Protein AF-A0A2K3K352-F1 (afdb_monomer_lite)

Organism: Trifolium pratense (NCBI:txid57577)

Radius of gyration: 34.54 Å; chains: 1; bounding box: 93×101×72 Å

pLDDT: mean 72.85, std 23.82, range [28.72, 98.19]

Secondary structure (DSSP, 8-state):
------PPPPP---PPP--------------------------------------------PPPPSS-----------------HHHHHHHHHTTSSS----HHHH----EEEE--HHHHHHHHHHHHHHHHHHHHHHTT-TT-TT-SHHHHHHHHHHHHHHHHHHHHHHHHHHHTT-TTTGGGG-PPP---SS-EEEHHHHHHHHT-S-EEE-SSSS-EEEEEE--HHHHTTTT--TT----HHHHHHHHHHHHHTT--EEE--TT-----SGGG-EEEEETTEEEEE--S-GGGTS--

Structure (mmCIF, N/CA/C/O backbone):
data_AF-A0A2K3K352-F1
#
_entry.id   AF-A0A2K3K352-F1
#
loop_
_atom_site.group_PDB
_atom_site.id
_atom_site.type_symbol
_atom_site.label_atom_id
_atom_site.label_alt_id
_atom_site.label_comp_id
_atom_site.label_asym_id
_atom_site.label_entity_id
_atom_site.label_seq_id
_atom_site.pdbx_PDB_ins_code
_atom_site.Cartn_x
_atom_site.Cartn_y
_atom_site.Cartn_z
_atom_site.occupancy
_atom_site.B_iso_or_equiv
_atom_site.auth_seq_id
_atom_site.auth_comp_id
_atom_site.auth_asym_id
_atom_site.auth_atom_id
_atom_site.pdbx_PDB_model_num
ATOM 1 N N . MET A 1 1 ? 43.379 21.180 20.341 1.00 44.56 1 MET A N 1
ATOM 2 C CA . MET A 1 1 ? 42.717 20.415 19.263 1.00 44.56 1 MET A CA 1
ATOM 3 C C . MET A 1 1 ? 41.523 21.232 18.807 1.00 44.56 1 MET A C 1
ATOM 5 O O . MET A 1 1 ? 40.666 21.521 19.628 1.00 44.56 1 MET A O 1
ATOM 9 N N . ALA A 1 2 ? 41.565 21.741 17.575 1.00 32.19 2 ALA A N 1
ATOM 10 C CA . ALA A 1 2 ? 40.611 22.713 17.049 1.00 32.19 2 ALA A CA 1
ATOM 11 C C . ALA A 1 2 ? 39.447 22.001 16.346 1.00 32.19 2 ALA A C 1
ATOM 13 O O . ALA A 1 2 ? 39.666 21.213 15.427 1.00 32.19 2 ALA A O 1
ATOM 14 N N . THR A 1 3 ? 38.222 22.290 16.775 1.00 36.28 3 THR A N 1
ATOM 15 C CA . THR A 1 3 ? 36.987 21.743 16.203 1.00 36.28 3 THR A CA 1
ATOM 16 C C . THR A 1 3 ? 36.522 22.663 15.077 1.00 36.28 3 THR A C 1
ATOM 18 O O . THR A 1 3 ? 36.146 23.807 15.322 1.00 36.28 3 THR A O 1
ATOM 21 N N . THR A 1 4 ? 36.589 22.188 13.832 1.00 38.38 4 THR A N 1
ATOM 22 C CA . THR A 1 4 ? 36.128 22.934 12.651 1.00 38.38 4 THR A CA 1
ATOM 23 C C . THR A 1 4 ? 34.705 22.505 12.309 1.00 38.38 4 THR A C 1
ATOM 25 O O . THR A 1 4 ? 34.484 21.398 11.826 1.00 38.38 4 THR A O 1
ATOM 28 N N . THR A 1 5 ? 33.744 23.391 12.553 1.00 36.78 5 THR A N 1
ATOM 29 C CA . THR A 1 5 ? 32.341 23.242 12.150 1.00 36.78 5 THR A CA 1
ATOM 30 C C . THR A 1 5 ? 32.195 23.673 10.689 1.00 36.78 5 THR A C 1
ATOM 32 O O . THR A 1 5 ? 32.429 24.836 10.364 1.00 36.78 5 THR A O 1
ATOM 35 N N . ARG A 1 6 ? 31.827 22.751 9.790 1.00 35.50 6 ARG A N 1
ATOM 36 C CA . ARG A 1 6 ? 31.505 23.062 8.386 1.00 35.50 6 ARG A CA 1
ATOM 37 C C . ARG A 1 6 ? 29.992 23.145 8.203 1.00 35.50 6 ARG A C 1
ATOM 39 O O . ARG A 1 6 ? 29.296 22.137 8.216 1.00 35.50 6 ARG A O 1
ATOM 46 N N . THR A 1 7 ? 29.513 24.367 8.012 1.00 34.19 7 THR A N 1
ATOM 47 C CA . THR A 1 7 ? 28.147 24.708 7.607 1.00 34.19 7 THR A CA 1
ATOM 48 C C . THR A 1 7 ? 28.020 24.536 6.092 1.00 34.19 7 THR A C 1
ATOM 50 O O . THR A 1 7 ? 28.741 25.196 5.346 1.00 34.19 7 THR A O 1
ATOM 53 N N . PHE A 1 8 ? 27.117 23.673 5.623 1.00 32.53 8 PHE A N 1
ATOM 54 C CA . PHE A 1 8 ? 26.777 23.565 4.200 1.00 32.53 8 PHE A CA 1
ATOM 55 C C . PHE A 1 8 ? 25.563 24.448 3.880 1.00 32.53 8 PHE A C 1
ATOM 57 O O . PHE A 1 8 ? 24.477 24.261 4.423 1.00 32.53 8 PHE A O 1
ATOM 64 N N . GLN A 1 9 ? 25.772 25.436 3.007 1.00 32.44 9 GLN A N 1
ATOM 65 C CA . GLN A 1 9 ? 24.734 26.262 2.390 1.00 32.44 9 GLN A CA 1
ATOM 66 C C . GLN A 1 9 ? 24.246 25.590 1.099 1.00 32.44 9 GLN A C 1
ATOM 68 O O . GLN A 1 9 ? 25.050 25.279 0.223 1.00 32.44 9 GLN A O 1
ATOM 73 N N . HIS A 1 10 ? 22.931 25.417 0.955 1.00 34.22 10 HIS A N 1
ATOM 74 C CA . HIS A 1 10 ? 22.306 25.024 -0.311 1.00 34.22 10 HIS A CA 1
ATOM 75 C C . HIS A 1 10 ? 22.187 26.226 -1.270 1.00 34.22 10 HIS A C 1
ATOM 77 O O . HIS A 1 10 ? 21.734 27.296 -0.846 1.00 34.22 10 HIS A O 1
ATOM 83 N N . PRO A 1 11 ? 22.512 26.073 -2.566 1.00 38.62 11 PRO A N 1
ATOM 84 C CA . PRO A 1 11 ? 22.253 27.102 -3.565 1.00 38.62 11 PRO A CA 1
ATOM 85 C C . PRO A 1 11 ? 20.788 27.081 -4.034 1.00 38.62 11 PRO A C 1
ATOM 87 O O . PRO A 1 11 ? 20.250 26.055 -4.442 1.00 38.62 11 PRO A O 1
ATOM 90 N N . LYS A 1 12 ? 20.147 28.257 -4.002 1.00 35.72 12 LYS A N 1
ATOM 91 C CA . LYS A 1 12 ? 18.819 28.519 -4.578 1.00 35.72 12 LYS A CA 1
ATOM 92 C C . LYS A 1 12 ? 18.925 28.627 -6.102 1.00 35.72 12 LYS A C 1
ATOM 94 O O . LYS A 1 12 ? 19.481 29.606 -6.601 1.00 35.72 12 LYS A O 1
ATOM 99 N N . ALA A 1 13 ? 18.348 27.678 -6.836 1.00 35.12 13 ALA A N 1
ATOM 100 C CA . ALA A 1 13 ? 18.130 27.815 -8.273 1.00 35.12 13 ALA A CA 1
ATOM 101 C C . ALA A 1 13 ? 16.830 28.593 -8.543 1.00 35.12 13 ALA A C 1
ATOM 103 O O . ALA A 1 13 ? 15.775 28.325 -7.971 1.00 35.12 13 ALA A O 1
ATOM 104 N N . ARG A 1 14 ? 16.949 29.609 -9.396 1.00 32.09 14 ARG A N 1
ATOM 105 C CA . ARG A 1 14 ? 15.943 30.614 -9.745 1.00 32.09 14 ARG A CA 1
ATOM 106 C C . ARG A 1 14 ? 15.499 30.331 -11.179 1.00 32.09 14 ARG A C 1
ATOM 108 O O . ARG A 1 14 ? 16.252 30.635 -12.098 1.00 32.09 14 ARG A O 1
ATOM 115 N N . ILE A 1 15 ? 14.307 29.772 -11.382 1.00 32.28 15 ILE A N 1
ATOM 116 C CA . ILE A 1 15 ? 13.731 29.584 -12.723 1.00 32.28 15 ILE A CA 1
ATOM 117 C C . ILE A 1 15 ? 12.738 30.719 -12.987 1.00 32.28 15 ILE A C 1
ATOM 119 O O . ILE A 1 15 ? 11.772 30.912 -12.251 1.00 32.28 15 ILE A O 1
ATOM 123 N N . LYS A 1 16 ? 13.029 31.516 -14.019 1.00 33.84 16 LYS A N 1
ATOM 124 C CA . LYS A 1 16 ? 12.140 32.547 -14.562 1.00 33.84 16 LYS A CA 1
ATOM 125 C C . LYS A 1 16 ? 11.133 31.874 -15.494 1.00 33.84 16 LYS A C 1
ATOM 127 O O . LYS A 1 16 ? 11.540 31.230 -16.454 1.00 33.84 16 LYS A O 1
ATOM 132 N N . MET A 1 17 ? 9.844 32.074 -15.232 1.00 29.72 17 MET A N 1
ATOM 133 C CA . MET A 1 17 ? 8.782 31.824 -16.204 1.00 29.72 17 MET A CA 1
ATOM 134 C C . MET A 1 17 ? 8.724 32.977 -17.209 1.00 29.72 17 MET A C 1
ATOM 136 O O . MET A 1 17 ? 8.734 34.143 -16.811 1.00 29.72 17 MET A O 1
ATOM 140 N N . ALA A 1 18 ? 8.652 32.641 -18.495 1.00 29.58 18 ALA A N 1
ATOM 141 C CA . ALA A 1 18 ? 8.232 33.543 -19.555 1.00 29.58 18 ALA A CA 1
ATOM 142 C C . ALA A 1 18 ? 6.918 33.010 -20.132 1.00 29.58 18 ALA A C 1
ATOM 144 O O . ALA A 1 18 ? 6.810 31.844 -20.506 1.00 29.58 18 ALA A O 1
ATOM 145 N N . THR A 1 19 ? 5.918 33.880 -20.135 1.00 32.00 19 THR A N 1
ATOM 146 C CA . THR A 1 19 ? 4.552 33.640 -20.587 1.00 32.00 19 THR A CA 1
ATOM 147 C C . THR A 1 19 ? 4.375 34.131 -22.028 1.00 32.00 19 THR A C 1
ATOM 149 O O . THR A 1 19 ? 5.056 35.057 -22.460 1.00 32.00 19 THR A O 1
ATOM 152 N N . THR A 1 20 ? 3.334 33.594 -22.672 1.00 30.44 20 THR A N 1
ATOM 153 C CA . THR A 1 20 ? 2.522 34.137 -23.783 1.00 30.44 20 THR A CA 1
ATOM 154 C C . THR A 1 20 ? 3.005 34.011 -25.231 1.00 30.44 20 THR A C 1
ATOM 156 O O . THR A 1 20 ? 4.089 34.441 -25.601 1.00 30.44 20 THR A O 1
ATOM 159 N N . GLY A 1 21 ? 2.083 33.493 -26.052 1.00 28.78 21 GLY A N 1
ATOM 160 C CA . GLY A 1 21 ? 2.093 33.504 -27.514 1.00 28.78 21 GLY A CA 1
ATOM 161 C C . GLY A 1 21 ? 0.933 32.670 -28.064 1.00 28.78 21 GLY A C 1
ATOM 162 O O . GLY A 1 21 ? 1.116 31.507 -28.392 1.00 28.78 21 GLY A O 1
ATOM 163 N N . ASN A 1 22 ? -0.266 33.254 -28.059 1.00 30.12 22 ASN A N 1
ATOM 164 C CA . ASN A 1 22 ? -1.548 32.700 -28.500 1.00 30.12 22 ASN A CA 1
ATOM 165 C C . ASN A 1 22 ? -1.890 33.269 -29.886 1.00 30.12 22 ASN A C 1
ATOM 167 O O . ASN A 1 22 ? -1.850 34.484 -30.015 1.00 30.12 22 ASN A O 1
ATOM 171 N N . GLU A 1 23 ? -2.250 32.422 -30.851 1.00 31.20 23 GLU A N 1
ATOM 172 C CA . GLU A 1 23 ? -2.943 32.690 -32.133 1.00 31.20 23 GLU A CA 1
ATOM 173 C C . GLU A 1 23 ? -3.203 31.282 -32.724 1.00 31.20 23 GLU A C 1
ATOM 175 O O . GLU A 1 23 ? -2.280 30.482 -32.797 1.00 31.20 23 GLU A O 1
ATOM 180 N N . GLY A 1 24 ? -4.390 30.784 -33.065 1.00 28.72 24 GLY A N 1
ATOM 181 C CA . GLY A 1 24 ? -5.656 31.384 -33.455 1.00 28.72 24 GLY A CA 1
ATOM 182 C C . GLY A 1 24 ? -6.035 30.784 -34.814 1.00 28.72 24 GLY A C 1
ATOM 183 O O . GLY A 1 24 ? -5.413 31.139 -35.802 1.00 28.72 24 GLY A O 1
ATOM 184 N N . SER A 1 25 ? -7.022 29.882 -34.885 1.00 30.84 25 SER A N 1
ATOM 185 C CA . SER A 1 25 ? -7.879 29.724 -36.076 1.00 30.84 25 SER A CA 1
ATOM 186 C C . SER A 1 25 ? -9.046 28.783 -35.790 1.00 30.84 25 SER A C 1
ATOM 188 O O . SER A 1 25 ? -8.867 27.611 -35.469 1.00 30.84 25 SER A O 1
ATOM 190 N N . ASN A 1 26 ? -10.242 29.341 -35.941 1.00 29.05 26 ASN A N 1
ATOM 191 C CA . ASN A 1 26 ? -11.518 28.650 -36.022 1.00 29.05 26 ASN A CA 1
ATOM 192 C C . ASN A 1 26 ? -11.571 27.769 -37.278 1.00 29.05 26 ASN A C 1
ATOM 194 O O . ASN A 1 26 ? -11.035 28.167 -38.307 1.00 29.05 26 ASN A O 1
ATOM 198 N N . ASP A 1 27 ? -12.328 26.674 -37.230 1.00 31.78 27 ASP A N 1
ATOM 199 C CA . ASP A 1 27 ? -13.377 26.503 -38.233 1.00 31.78 27 ASP A CA 1
ATOM 200 C C . ASP A 1 27 ? -14.504 25.608 -37.717 1.00 31.78 27 ASP A C 1
ATOM 202 O O . ASP A 1 27 ? -14.299 24.522 -37.176 1.00 31.78 27 ASP A O 1
ATOM 206 N N . ALA A 1 28 ? -15.715 26.130 -37.861 1.00 30.81 28 ALA A N 1
ATOM 207 C CA . ALA A 1 28 ? -16.964 25.465 -37.559 1.00 30.81 28 ALA A CA 1
ATOM 208 C C . ALA A 1 28 ? -17.639 25.115 -38.883 1.00 30.81 28 ALA A C 1
ATOM 210 O O . ALA A 1 28 ? -17.708 25.943 -39.788 1.00 30.81 28 ALA A O 1
ATOM 211 N N . SER A 1 29 ? -18.238 23.933 -38.974 1.00 34.97 29 SER A N 1
ATOM 212 C CA . SER A 1 29 ? -19.326 23.690 -39.919 1.00 34.97 29 SER A CA 1
ATOM 213 C C . SER A 1 29 ? -20.323 22.709 -39.315 1.00 34.97 29 SER A C 1
ATOM 215 O O . SER A 1 29 ? -19.999 21.576 -38.972 1.00 34.97 29 SER A O 1
ATOM 217 N N . LYS A 1 30 ? -21.539 23.231 -39.137 1.00 33.44 30 LYS A N 1
ATOM 218 C CA . LYS A 1 30 ? -22.792 22.517 -38.875 1.00 33.44 30 LYS A CA 1
ATOM 219 C C . LYS A 1 30 ? -23.274 21.807 -40.143 1.00 33.44 30 LYS A C 1
ATOM 221 O O . LYS A 1 30 ? -22.881 22.219 -41.229 1.00 33.44 30 LYS A O 1
ATOM 226 N N . VAL A 1 31 ? -24.204 20.862 -39.950 1.00 31.22 31 VAL A N 1
ATOM 227 C CA . VAL A 1 31 ? -25.362 20.429 -40.785 1.00 31.22 31 VAL A CA 1
ATOM 228 C C . VAL A 1 31 ? -25.551 18.928 -40.519 1.00 31.22 31 VAL A C 1
ATOM 230 O O . VAL A 1 31 ? -24.564 18.205 -40.510 1.00 31.22 31 VAL A O 1
ATOM 233 N N . ASN A 1 32 ? -26.732 18.327 -40.402 1.00 28.88 32 ASN A N 1
ATOM 234 C CA . ASN A 1 32 ? -28.081 18.628 -39.900 1.00 28.88 32 ASN A CA 1
ATOM 235 C C . ASN A 1 32 ? -28.828 17.278 -40.041 1.00 28.88 32 ASN A C 1
ATOM 237 O O . ASN A 1 32 ? -28.544 16.581 -41.011 1.00 28.88 32 ASN A O 1
ATOM 241 N N . ASP A 1 33 ? -29.785 16.999 -39.142 1.00 28.95 33 ASP A N 1
ATOM 242 C CA . ASP A 1 33 ? -30.995 16.154 -39.326 1.00 28.95 33 ASP A CA 1
ATOM 243 C C . ASP A 1 33 ? -30.810 14.662 -39.759 1.00 28.95 33 ASP A C 1
ATOM 245 O O . ASP A 1 33 ? -29.847 14.289 -40.402 1.00 28.95 33 ASP A O 1
ATOM 249 N N . GLU A 1 34 ? -31.642 13.663 -39.450 1.00 30.16 34 GLU A N 1
ATOM 250 C CA . GLU A 1 34 ? -33.024 13.581 -38.987 1.00 30.16 34 GLU A CA 1
ATOM 251 C C . GLU A 1 34 ? -33.301 12.157 -38.418 1.00 30.16 34 GLU A C 1
ATOM 253 O O . GLU A 1 34 ? -32.657 11.185 -38.804 1.00 30.16 34 GLU A O 1
ATOM 258 N N . LYS A 1 35 ? -34.271 12.083 -37.493 1.00 30.59 35 LYS A N 1
ATOM 259 C CA . LYS A 1 35 ? -35.203 10.992 -37.098 1.00 30.59 35 LYS A CA 1
ATOM 260 C C . LYS A 1 35 ? -34.989 9.546 -37.603 1.00 30.59 35 LYS A C 1
ATOM 262 O O . LYS A 1 35 ? -34.982 9.311 -38.799 1.00 30.59 35 LYS A O 1
ATOM 267 N N . ASP A 1 36 ? -35.149 8.568 -36.696 1.00 29.81 36 ASP A N 1
ATOM 268 C CA . ASP A 1 36 ? -36.353 7.712 -36.728 1.00 29.81 36 ASP A CA 1
ATOM 269 C C . ASP A 1 36 ? -36.585 6.835 -35.479 1.00 29.81 36 ASP A C 1
ATOM 271 O O . ASP A 1 36 ? -35.675 6.297 -34.851 1.00 29.81 36 ASP A O 1
ATOM 275 N N . ASN A 1 37 ? -37.869 6.715 -35.133 1.00 28.92 37 ASN A N 1
ATOM 276 C CA . ASN A 1 37 ? -38.452 5.874 -34.086 1.00 28.92 37 ASN A CA 1
ATOM 277 C C . ASN A 1 37 ? -38.490 4.387 -34.496 1.00 28.92 37 ASN A C 1
ATOM 279 O O . ASN A 1 37 ? -38.857 4.094 -35.630 1.00 28.92 37 ASN A O 1
ATOM 283 N N . LYS A 1 38 ? -38.350 3.463 -33.529 1.00 30.16 38 LYS A N 1
ATOM 284 C CA . LYS A 1 38 ? -39.377 2.461 -33.121 1.00 30.16 38 LYS A CA 1
ATOM 285 C C . LYS A 1 38 ? -38.777 1.222 -32.440 1.00 30.16 38 LYS A C 1
ATOM 287 O O . LYS A 1 38 ? -37.906 0.542 -32.967 1.00 30.16 38 LYS A O 1
ATOM 292 N N . SER A 1 39 ? -39.358 0.893 -31.289 1.00 37.56 39 SER A N 1
ATOM 293 C CA . SER A 1 39 ? -39.296 -0.404 -30.602 1.00 37.56 39 SER A CA 1
ATOM 294 C C . SER A 1 39 ? -40.057 -1.505 -31.367 1.00 37.56 39 SER A C 1
ATOM 296 O O . SER A 1 39 ? -40.969 -1.192 -32.136 1.00 37.56 39 SER A O 1
ATOM 298 N N . PRO A 1 40 ? -39.783 -2.789 -31.072 1.00 39.53 40 PRO A N 1
ATOM 299 C CA . PRO A 1 40 ? -40.878 -3.739 -30.806 1.00 39.53 40 PRO A CA 1
ATOM 300 C C . PRO A 1 40 ? -40.549 -4.686 -29.627 1.00 39.53 40 PRO A C 1
ATOM 302 O O . PRO A 1 40 ? -39.433 -5.171 -29.490 1.00 39.53 40 PRO A O 1
ATOM 305 N N . THR A 1 41 ? -41.392 -4.795 -28.598 1.00 30.88 41 THR A N 1
ATOM 306 C CA . THR A 1 41 ? -42.590 -5.655 -28.444 1.00 30.88 41 THR A CA 1
ATOM 307 C C . THR A 1 41 ? -42.295 -7.162 -28.377 1.00 30.88 41 THR A C 1
ATOM 309 O O . THR A 1 41 ? -41.934 -7.801 -29.360 1.00 30.88 41 THR A O 1
ATOM 312 N N . LYS A 1 42 ? -42.523 -7.714 -27.174 1.00 33.41 42 LYS A N 1
ATOM 313 C CA . LYS A 1 42 ? -42.590 -9.141 -26.821 1.00 33.41 42 LYS A CA 1
ATOM 314 C C . LYS A 1 42 ? -43.644 -9.871 -27.659 1.00 33.41 42 LYS A C 1
ATOM 316 O O . LYS A 1 42 ? -44.774 -9.400 -27.716 1.00 33.41 42 LYS A O 1
ATOM 321 N N . ASN A 1 43 ? -43.325 -11.071 -28.144 1.00 30.59 43 ASN A N 1
ATOM 322 C CA . ASN A 1 43 ? -44.329 -12.065 -28.521 1.00 30.59 43 ASN A CA 1
ATOM 323 C C . ASN A 1 43 ? -44.005 -13.426 -27.892 1.00 30.59 43 ASN A C 1
ATOM 325 O O . ASN A 1 43 ? -42.952 -14.014 -28.116 1.00 30.59 43 ASN A O 1
ATOM 329 N N . SER A 1 44 ? -44.951 -13.868 -27.067 1.00 33.94 44 SER A N 1
ATOM 330 C CA . SER A 1 44 ? -45.130 -15.213 -26.529 1.00 33.94 44 SER A CA 1
ATOM 331 C C . SER A 1 44 ? -45.925 -16.019 -27.550 1.00 33.94 44 SER A C 1
ATOM 333 O O . SER A 1 44 ? -46.961 -15.531 -27.996 1.00 33.94 44 SER A O 1
ATOM 335 N N . GLN A 1 45 ? -45.482 -17.231 -27.892 1.00 34.78 45 GLN A N 1
ATOM 336 C CA . GLN A 1 45 ? -46.330 -18.243 -28.526 1.00 34.78 45 GLN A CA 1
ATOM 337 C C . GLN A 1 45 ? -45.742 -19.647 -28.308 1.00 34.78 45 GLN A C 1
ATOM 339 O O . GLN A 1 45 ? -44.701 -20.002 -28.852 1.00 34.78 45 GLN A O 1
ATOM 344 N N . PHE A 1 46 ? -46.437 -20.439 -27.488 1.00 35.25 46 PHE A N 1
ATOM 345 C CA . PHE A 1 46 ? -46.389 -21.903 -27.499 1.00 35.25 46 PHE A CA 1
ATOM 346 C C . PHE A 1 46 ? -47.154 -22.440 -28.719 1.00 35.25 46 PHE A C 1
ATOM 348 O O . PHE A 1 46 ? -48.151 -21.830 -29.116 1.00 35.25 46 PHE A O 1
ATOM 355 N N . PRO A 1 47 ? -46.822 -23.656 -29.186 1.00 45.66 47 PRO A N 1
ATOM 356 C CA . PRO A 1 47 ? -47.846 -24.562 -29.697 1.00 45.66 47 PRO A CA 1
ATOM 357 C C . PRO A 1 47 ? -47.850 -25.932 -28.975 1.00 45.66 47 PRO A C 1
ATOM 359 O O . PRO A 1 47 ? -46.805 -26.390 -28.508 1.00 45.66 47 PRO A O 1
ATOM 362 N N . PRO A 1 48 ? -49.017 -26.604 -28.881 1.00 46.34 48 PRO A N 1
ATOM 363 C CA . PRO A 1 48 ? -49.172 -27.935 -28.294 1.00 46.34 48 PRO A CA 1
ATOM 364 C C . PRO A 1 48 ? -49.196 -29.042 -29.366 1.00 46.34 48 PRO A C 1
ATOM 366 O O . PRO A 1 48 ? -49.576 -28.793 -30.507 1.00 46.34 48 PRO A O 1
ATOM 369 N N . SER A 1 49 ? -48.903 -30.291 -28.988 1.00 33.72 49 SER A N 1
ATOM 370 C CA . SER A 1 49 ? -49.409 -31.478 -29.697 1.00 33.72 49 SER A CA 1
ATOM 371 C C . SER A 1 49 ? -49.323 -32.738 -28.824 1.00 33.72 49 SER A C 1
ATOM 373 O O . SER A 1 49 ? -48.320 -32.976 -28.155 1.00 33.72 49 SER A O 1
ATOM 375 N N . LYS A 1 50 ? -50.411 -33.517 -28.815 1.00 35.97 50 LYS A N 1
ATOM 376 C CA . LYS A 1 50 ? -50.616 -34.797 -28.115 1.00 35.97 50 LYS A CA 1
ATOM 377 C C . LYS A 1 50 ? -50.453 -35.971 -29.101 1.00 35.97 50 LYS A C 1
ATOM 379 O O . LYS A 1 50 ? -50.836 -35.798 -30.248 1.00 35.97 50 LYS A O 1
ATOM 384 N N . ALA A 1 51 ? -49.972 -37.118 -28.582 1.00 34.38 51 ALA A N 1
ATOM 385 C CA . ALA A 1 51 ? -50.395 -38.537 -28.763 1.00 34.38 51 ALA A CA 1
ATOM 386 C C . ALA A 1 51 ? -50.909 -39.014 -30.150 1.00 34.38 51 ALA A C 1
ATOM 388 O O . ALA A 1 51 ? -51.678 -38.313 -30.784 1.00 34.38 51 ALA A O 1
ATOM 389 N N . ASN A 1 52 ? -50.714 -40.229 -30.681 1.00 34.56 52 ASN A N 1
ATOM 390 C CA . ASN A 1 52 ? -50.311 -41.592 -30.269 1.00 34.56 52 ASN A CA 1
ATOM 391 C C . ASN A 1 52 ? -50.314 -42.438 -31.573 1.00 34.56 52 ASN A C 1
ATOM 393 O O . ASN A 1 52 ? -51.161 -42.115 -32.393 1.00 34.56 52 ASN A O 1
ATOM 397 N N . VAL A 1 53 ? -49.532 -43.528 -31.715 1.00 34.25 53 VAL A N 1
ATOM 398 C CA . VAL A 1 53 ? -49.851 -44.825 -32.415 1.00 34.25 53 VAL A CA 1
ATOM 399 C C . VAL A 1 53 ? -48.676 -45.802 -32.113 1.00 34.25 53 VAL A C 1
ATOM 401 O O . VAL A 1 53 ? -47.549 -45.485 -32.469 1.00 34.25 53 VAL A O 1
ATOM 404 N N . THR A 1 54 ? -48.759 -46.771 -31.183 1.00 37.09 54 THR A N 1
ATOM 405 C CA . THR A 1 54 ? -49.107 -48.226 -31.271 1.00 37.09 54 THR A CA 1
ATOM 406 C C . THR A 1 54 ? -48.458 -49.096 -32.356 1.00 37.09 54 THR A C 1
ATOM 408 O O . THR A 1 54 ? -48.809 -48.957 -33.514 1.00 37.09 54 THR A O 1
ATOM 411 N N . GLU A 1 55 ? -47.670 -50.095 -31.925 1.00 38.22 55 GLU A N 1
ATOM 412 C CA . GLU A 1 55 ? -47.521 -51.481 -32.441 1.00 38.22 55 GLU A CA 1
ATOM 413 C C . GLU A 1 55 ? -46.530 -52.201 -31.480 1.00 38.22 55 GLU A C 1
ATOM 415 O O . GLU A 1 55 ? -45.539 -51.604 -31.084 1.00 38.22 55 GLU A O 1
ATOM 420 N N . GLY A 1 56 ? -46.674 -53.422 -30.957 1.00 33.56 56 GLY A N 1
ATOM 421 C CA . GLY A 1 56 ? -47.640 -54.489 -31.176 1.00 33.56 56 GLY A CA 1
ATOM 422 C C . GLY A 1 56 ? -46.961 -55.863 -31.319 1.00 33.56 56 GLY A C 1
ATOM 423 O O . GLY A 1 56 ? -47.150 -56.486 -32.354 1.00 33.56 56 GLY A O 1
ATOM 424 N N . HIS A 1 57 ? -46.210 -56.383 -30.328 1.00 35.12 57 HIS A N 1
ATOM 425 C CA . HIS A 1 57 ? -45.738 -57.784 -30.359 1.00 35.12 57 HIS A CA 1
ATOM 426 C C . HIS A 1 57 ? -45.743 -58.520 -29.001 1.00 35.12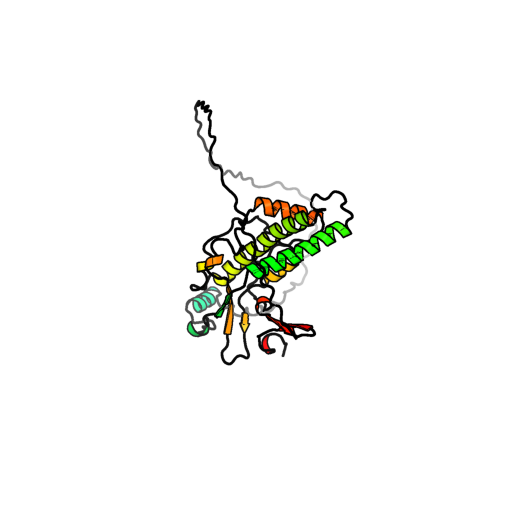 57 HIS A C 1
ATOM 428 O O . HIS A 1 57 ? -44.950 -58.246 -28.112 1.00 35.12 57 HIS A O 1
ATOM 434 N N . LYS A 1 58 ? -46.667 -59.492 -28.949 1.00 39.69 58 LYS A N 1
ATOM 435 C CA . LYS A 1 58 ? -46.636 -60.860 -28.393 1.00 39.69 58 LYS A CA 1
ATOM 436 C C . LYS A 1 58 ? -46.211 -61.098 -26.930 1.00 39.69 58 LYS A C 1
ATOM 438 O O . LYS A 1 58 ? -45.062 -60.996 -26.535 1.00 39.69 58 LYS A O 1
ATOM 443 N N . THR A 1 59 ? -47.228 -61.562 -26.209 1.00 41.44 59 THR A N 1
ATOM 444 C CA . THR A 1 59 ? -47.328 -62.216 -24.901 1.00 41.44 59 THR A CA 1
ATOM 445 C C . THR A 1 59 ? -46.394 -63.410 -24.673 1.00 41.44 59 THR A C 1
ATOM 447 O O . THR A 1 59 ? -46.545 -64.439 -25.329 1.00 41.44 59 THR A O 1
ATOM 450 N N . GLU A 1 60 ? -45.592 -63.328 -23.612 1.00 43.12 60 GLU A N 1
ATOM 451 C CA . GLU A 1 60 ? -45.361 -64.429 -22.668 1.00 43.12 60 GLU A CA 1
ATOM 452 C C . GLU A 1 60 ? -45.916 -63.975 -21.313 1.00 43.12 60 GLU A C 1
ATOM 454 O O . GLU A 1 60 ? -45.678 -62.843 -20.898 1.00 43.12 60 GLU A O 1
ATOM 459 N N . VAL A 1 61 ? -46.731 -64.808 -20.665 1.00 53.31 61 VAL A N 1
ATOM 460 C CA . VAL A 1 61 ? -47.380 -64.491 -19.383 1.00 53.31 61 VAL A CA 1
ATOM 461 C C . VAL A 1 61 ? -46.400 -64.816 -18.249 1.00 53.31 61 VAL A C 1
ATOM 463 O O . VAL A 1 61 ? -46.100 -65.996 -18.059 1.00 53.31 61 VAL A O 1
ATOM 466 N N . PRO A 1 62 ? -45.908 -63.839 -17.464 1.00 43.38 62 PRO A N 1
ATOM 467 C CA . PRO A 1 62 ? -45.103 -64.138 -16.287 1.00 43.38 62 PRO A CA 1
ATOM 468 C C . PRO A 1 62 ? -46.019 -64.631 -15.161 1.00 43.38 62 PRO A C 1
ATOM 470 O O . PRO A 1 62 ? -46.962 -63.943 -14.773 1.00 43.38 62 PRO A O 1
ATOM 473 N N . MET A 1 63 ? -45.752 -65.833 -14.642 1.00 51.19 63 MET A N 1
ATOM 474 C CA . MET A 1 63 ? -46.391 -66.357 -13.429 1.00 51.19 63 MET A CA 1
ATOM 475 C C . MET A 1 63 ? -46.224 -65.373 -12.265 1.00 51.19 63 MET A C 1
ATOM 477 O O . MET A 1 63 ? -45.103 -64.968 -11.956 1.00 51.19 63 MET A O 1
ATOM 481 N N . GLU A 1 64 ? -47.318 -65.055 -11.572 1.00 53.44 64 GLU A N 1
ATOM 482 C CA . GLU A 1 64 ? -47.246 -64.324 -10.307 1.00 53.44 64 GLU A CA 1
ATOM 483 C C . GLU A 1 64 ? -46.461 -65.144 -9.260 1.00 53.44 64 GLU A C 1
ATOM 485 O O . GLU A 1 64 ? -46.739 -66.336 -9.061 1.00 53.44 64 GLU A O 1
ATOM 490 N N . PRO A 1 65 ? -45.472 -64.547 -8.572 1.00 50.75 65 PRO A N 1
ATOM 491 C CA . PRO A 1 65 ? -44.761 -65.219 -7.494 1.00 50.75 65 PRO A CA 1
ATOM 492 C C . PRO A 1 65 ? -45.709 -65.504 -6.318 1.00 50.75 65 PRO A C 1
ATOM 494 O O . PRO A 1 65 ? -46.380 -64.613 -5.803 1.00 50.75 65 PRO A O 1
ATOM 497 N N . LYS A 1 66 ? -45.733 -66.762 -5.856 1.00 52.00 66 LYS A N 1
ATOM 498 C CA . LYS A 1 66 ? -46.662 -67.307 -4.840 1.00 52.00 66 LYS A CA 1
ATOM 499 C C . LYS A 1 66 ? -46.521 -66.741 -3.415 1.00 52.00 66 LYS A C 1
ATOM 501 O O . LYS A 1 66 ? -47.211 -67.214 -2.516 1.00 52.00 66 LYS A O 1
ATOM 506 N N . HIS A 1 67 ? -45.679 -65.735 -3.187 1.00 53.59 67 HIS A N 1
ATOM 507 C CA . HIS A 1 67 ? -45.520 -65.111 -1.875 1.00 53.59 67 HIS A CA 1
ATOM 508 C C . HIS A 1 67 ? -45.357 -63.593 -2.015 1.00 53.59 67 HIS A C 1
ATOM 510 O O . HIS A 1 67 ? -44.375 -63.152 -2.615 1.00 53.59 67 HIS A O 1
ATOM 516 N N . PRO A 1 68 ? -46.264 -62.770 -1.454 1.00 50.69 68 PRO A N 1
ATOM 517 C CA . PRO A 1 68 ? -46.007 -61.346 -1.340 1.00 50.69 68 PRO A CA 1
ATOM 518 C C . PRO A 1 68 ? -44.847 -61.153 -0.359 1.00 50.69 68 PRO A C 1
ATOM 520 O O . PRO A 1 68 ? -44.974 -61.431 0.835 1.00 50.69 68 PRO A O 1
ATOM 523 N N . HIS A 1 69 ? -43.704 -60.677 -0.852 1.00 45.78 69 HIS A N 1
ATOM 524 C CA . HIS A 1 69 ? -42.695 -60.091 0.021 1.00 45.78 69 HIS A CA 1
ATOM 525 C C . HIS A 1 69 ? -43.295 -58.827 0.638 1.00 45.78 69 HIS A C 1
ATOM 527 O O . HIS A 1 69 ? -43.301 -57.755 0.036 1.00 45.78 69 HIS A O 1
ATOM 533 N N . VAL A 1 70 ? -43.831 -58.965 1.850 1.00 53.22 70 VAL A N 1
ATOM 534 C CA . VAL A 1 70 ? -44.136 -57.826 2.709 1.00 53.22 70 VAL A CA 1
ATOM 535 C C . VAL A 1 70 ? -42.792 -57.226 3.105 1.00 53.22 70 VAL A C 1
ATOM 537 O O . VAL A 1 70 ? -42.078 -57.777 3.943 1.00 53.22 70 VAL A O 1
ATOM 540 N N . LEU A 1 71 ? -42.416 -56.123 2.456 1.00 46.44 71 LEU A N 1
ATOM 541 C CA . LEU A 1 71 ? -41.321 -55.284 2.926 1.00 46.44 71 LEU A CA 1
ATOM 542 C C . LEU A 1 71 ? -41.670 -54.849 4.350 1.00 46.44 7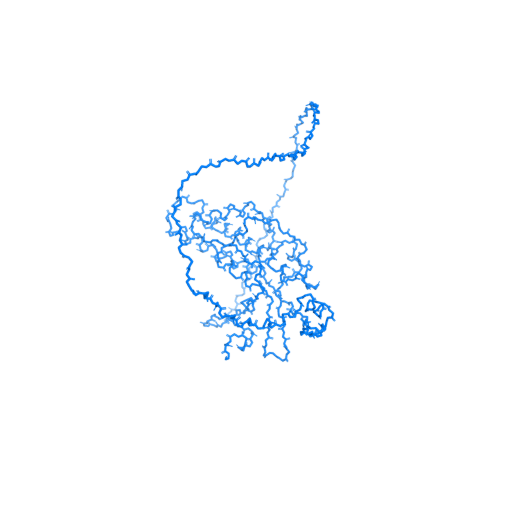1 LEU A C 1
ATOM 544 O O . LEU A 1 71 ? -42.711 -54.230 4.576 1.00 46.44 71 LEU A O 1
ATOM 548 N N . GLN A 1 72 ? -40.825 -55.215 5.314 1.00 50.19 72 GLN A N 1
ATOM 549 C CA . GLN A 1 72 ? -40.966 -54.721 6.677 1.00 50.19 72 GLN A CA 1
ATOM 550 C C . GLN A 1 72 ? -40.913 -53.186 6.631 1.00 50.19 72 GLN A C 1
ATOM 552 O O . GLN A 1 72 ? -40.009 -52.641 5.989 1.00 50.19 72 GLN A O 1
ATOM 557 N N . PRO A 1 73 ? -41.863 -52.471 7.260 1.00 48.88 73 PRO A N 1
ATOM 558 C CA . PRO A 1 73 ? -41.770 -51.028 7.358 1.00 48.88 73 PRO A CA 1
ATOM 559 C C . PRO A 1 73 ? -40.497 -50.699 8.136 1.00 48.88 73 PRO A C 1
ATOM 561 O O . PRO A 1 73 ? -40.388 -50.993 9.325 1.00 48.88 73 PRO A O 1
ATOM 564 N N . VAL A 1 74 ? -39.521 -50.113 7.442 1.00 53.97 74 VAL A N 1
ATOM 565 C CA . VAL A 1 74 ? -38.367 -49.484 8.081 1.00 53.97 74 VAL A CA 1
ATOM 566 C C . VAL A 1 74 ? -38.938 -48.460 9.066 1.00 53.97 74 VAL A C 1
ATOM 568 O O . VAL A 1 74 ? -39.749 -47.628 8.637 1.00 53.97 74 VAL A O 1
ATOM 571 N N . PRO A 1 75 ? -38.594 -48.521 10.366 1.00 48.94 75 PRO A N 1
ATOM 572 C CA . PRO A 1 75 ? -38.997 -47.497 11.314 1.00 48.94 75 PRO A CA 1
ATOM 573 C C . PRO A 1 75 ? -38.540 -46.160 10.742 1.00 48.94 75 PRO A C 1
ATOM 575 O O . PRO A 1 75 ? -37.348 -45.959 10.517 1.00 48.94 75 PRO A O 1
ATOM 578 N N . ARG A 1 76 ? -39.486 -45.273 10.418 1.00 56.75 76 ARG A N 1
ATOM 579 C CA . ARG A 1 76 ? -39.131 -43.899 10.072 1.00 56.75 76 ARG A CA 1
ATOM 580 C C . ARG A 1 76 ? -38.448 -43.346 11.310 1.00 56.75 76 ARG A C 1
ATOM 582 O O . ARG A 1 76 ? -39.109 -43.222 12.337 1.00 56.75 76 ARG A O 1
ATOM 589 N N . GLU A 1 77 ? -37.148 -43.077 11.213 1.00 54.91 77 GLU A N 1
ATOM 590 C CA . GLU A 1 77 ? -36.454 -42.247 12.189 1.00 54.91 77 GLU A CA 1
ATOM 591 C C . GLU A 1 77 ? -37.336 -41.025 12.426 1.00 54.91 77 GLU A C 1
ATOM 593 O O . GLU A 1 77 ? -37.708 -40.318 11.482 1.00 54.91 77 GLU A O 1
ATOM 598 N N . GLU A 1 78 ? -37.776 -40.858 13.671 1.00 50.19 78 GLU A N 1
ATOM 599 C CA . GLU A 1 78 ? -38.553 -39.703 14.077 1.00 50.19 78 GLU A CA 1
ATOM 600 C C . GLU A 1 78 ? -37.747 -38.472 13.678 1.00 50.19 78 GLU A C 1
ATOM 602 O O . GLU A 1 78 ? -36.641 -38.245 14.172 1.00 50.19 78 GLU A O 1
ATOM 607 N N . ALA A 1 79 ? -38.276 -37.709 12.720 1.00 51.38 79 ALA A N 1
ATOM 608 C CA . ALA A 1 79 ? -37.685 -36.448 12.334 1.00 51.38 79 ALA A CA 1
ATOM 609 C C . ALA A 1 79 ? -37.632 -35.587 13.595 1.00 51.38 79 ALA A C 1
ATOM 611 O O . ALA A 1 79 ? -38.667 -35.123 14.080 1.00 51.38 79 ALA A O 1
ATOM 612 N N . VAL A 1 80 ? -36.425 -35.412 14.137 1.00 53.38 80 VAL A N 1
ATOM 613 C CA . VAL A 1 80 ? -36.149 -34.451 15.202 1.00 53.38 80 VAL A CA 1
ATOM 614 C C . VAL A 1 80 ? -36.831 -33.153 14.777 1.00 53.38 80 VAL A C 1
ATOM 616 O O . VAL A 1 80 ? -36.594 -32.721 13.645 1.00 53.38 80 VAL A O 1
ATOM 619 N N . PRO A 1 81 ? -37.718 -32.556 15.594 1.00 52.47 81 PRO A N 1
ATOM 620 C CA . PRO A 1 81 ? -38.443 -31.363 15.196 1.00 52.47 81 PRO A CA 1
ATOM 621 C C . PRO A 1 81 ? -37.424 -30.262 14.910 1.00 52.47 81 PRO A C 1
ATOM 623 O O . PRO A 1 81 ? -36.877 -29.634 15.816 1.00 52.47 81 PRO A O 1
ATOM 626 N N . ILE A 1 82 ? -37.131 -30.060 13.625 1.00 55.53 82 ILE A N 1
ATOM 627 C CA . ILE A 1 82 ? -36.308 -28.963 13.145 1.00 55.53 82 ILE A CA 1
ATOM 628 C C . ILE A 1 82 ? -37.123 -27.722 13.474 1.00 55.53 82 ILE A C 1
ATOM 630 O O . ILE A 1 82 ? -38.129 -27.437 12.821 1.00 55.53 82 ILE A O 1
ATOM 634 N N . GLY A 1 83 ? -36.735 -27.029 14.546 1.00 60.44 83 GLY A N 1
ATOM 635 C CA . GLY A 1 83 ? -37.348 -25.768 14.933 1.00 60.44 83 GLY A CA 1
ATOM 636 C C . GLY A 1 83 ? -37.455 -24.872 13.703 1.00 60.44 83 GLY A C 1
ATOM 637 O O . GLY A 1 83 ? -36.485 -24.721 12.959 1.00 60.44 83 GLY A O 1
ATOM 638 N N . SER A 1 84 ? -38.654 -24.339 13.460 1.00 74.38 84 SER A N 1
ATOM 639 C CA . SER A 1 84 ? -38.937 -23.454 12.330 1.00 74.38 84 SER A CA 1
ATOM 640 C C . SER A 1 84 ? -37.818 -22.417 12.197 1.00 74.38 84 SER A C 1
ATOM 642 O O . SER A 1 84 ? -37.595 -21.615 13.103 1.00 74.38 84 SER A O 1
ATOM 644 N N . GLN A 1 85 ? -37.097 -22.428 11.073 1.00 71.25 85 GLN A N 1
ATOM 645 C CA . GLN A 1 85 ? -36.051 -21.436 10.791 1.00 71.25 85 GLN A CA 1
ATOM 646 C C . GLN A 1 85 ? -36.608 -20.008 10.872 1.00 71.25 85 GLN A C 1
ATOM 648 O O . GLN A 1 85 ? -35.903 -19.095 11.295 1.00 71.25 85 GLN A O 1
ATOM 653 N N . ALA A 1 86 ? -37.895 -19.831 10.551 1.00 71.56 86 ALA A N 1
ATOM 654 C CA . ALA A 1 86 ? -38.597 -18.566 10.721 1.00 71.56 86 ALA A CA 1
ATOM 655 C C . ALA A 1 86 ? -38.720 -18.171 12.201 1.00 71.56 86 ALA A C 1
ATOM 657 O O . ALA A 1 86 ? -38.479 -17.017 12.530 1.00 71.56 86 ALA A O 1
ATOM 658 N N . PHE A 1 87 ? -38.992 -19.121 13.099 1.00 76.06 87 PHE A N 1
ATOM 659 C CA . PHE A 1 87 ? -39.022 -18.871 14.541 1.00 76.06 87 PHE A CA 1
ATOM 660 C C . PHE A 1 87 ? -37.626 -18.559 15.093 1.00 76.06 87 PHE A C 1
ATOM 662 O O . PHE A 1 87 ? -37.462 -17.618 15.859 1.00 76.06 87 PHE A O 1
ATOM 669 N N . ILE A 1 88 ? -36.586 -19.285 14.670 1.00 75.38 88 ILE A N 1
ATOM 670 C CA . ILE A 1 88 ? -35.196 -18.983 15.060 1.00 75.38 88 ILE A CA 1
ATOM 671 C C . ILE A 1 88 ? -34.795 -17.578 14.584 1.00 75.38 88 ILE A C 1
ATOM 673 O O . ILE A 1 88 ? -34.176 -16.824 15.334 1.00 75.38 88 ILE A O 1
ATOM 677 N N . PHE A 1 89 ? -35.155 -17.212 13.352 1.00 73.06 89 PHE A N 1
ATOM 678 C CA . PHE A 1 89 ? -34.919 -15.881 12.798 1.00 73.06 89 PHE A CA 1
ATOM 679 C C . PHE A 1 89 ? -35.702 -14.797 13.548 1.00 73.06 89 PHE A C 1
ATOM 681 O O . PHE A 1 89 ? -35.134 -13.764 13.886 1.00 73.06 89 PHE A O 1
ATOM 688 N N . GLU A 1 90 ? -36.966 -15.053 13.875 1.00 76.88 90 GLU A N 1
ATOM 689 C CA . GLU A 1 90 ? -37.807 -14.168 14.680 1.00 76.88 90 GLU A CA 1
ATOM 690 C C . GLU A 1 90 ? -37.225 -13.966 16.086 1.00 76.88 90 GLU A C 1
ATOM 692 O O . GLU A 1 90 ? -37.108 -12.833 16.542 1.00 76.88 90 GLU A O 1
ATOM 697 N N . GLN A 1 91 ? -36.775 -15.027 16.763 1.00 78.81 91 GLN A N 1
ATOM 698 C CA . GLN A 1 91 ? -36.139 -14.904 18.079 1.00 78.81 91 GLN A CA 1
ATOM 699 C C . GLN A 1 91 ? -34.775 -14.192 18.008 1.00 78.81 91 GLN A C 1
ATOM 701 O O . GLN A 1 91 ? -34.427 -13.464 18.940 1.00 78.81 91 GLN A O 1
ATOM 706 N N . LYS A 1 92 ? -34.020 -14.342 16.907 1.00 73.81 92 LYS A N 1
ATOM 707 C CA . LYS A 1 92 ? -32.795 -13.562 16.641 1.00 73.81 92 LYS A CA 1
ATOM 708 C C . LYS A 1 92 ? -33.098 -12.079 16.417 1.00 73.81 92 LYS A C 1
ATOM 710 O O . LYS A 1 92 ? -32.435 -11.235 17.011 1.00 73.81 92 LYS A O 1
ATOM 715 N N . MET A 1 93 ? -34.108 -11.762 15.603 1.00 72.25 93 MET A N 1
ATOM 716 C CA . MET A 1 93 ? -34.555 -10.388 15.332 1.00 72.25 93 MET A CA 1
ATOM 717 C C . MET A 1 93 ? -35.108 -9.705 16.585 1.00 72.25 93 MET A C 1
ATOM 719 O O . MET A 1 93 ? -34.816 -8.541 16.834 1.00 72.25 93 MET A O 1
ATOM 723 N N . ASN A 1 94 ? -35.842 -10.449 17.412 1.00 80.69 94 ASN A N 1
ATOM 724 C CA . ASN A 1 94 ? -36.419 -9.959 18.661 1.00 80.69 94 ASN A CA 1
ATOM 725 C C . ASN A 1 94 ? -35.411 -9.885 19.819 1.00 80.69 94 ASN A C 1
ATOM 727 O O . ASN A 1 94 ? -35.810 -9.608 20.949 1.00 80.69 94 ASN A O 1
ATOM 731 N N . GLY A 1 95 ? -34.125 -10.163 19.582 1.00 71.38 95 GLY A N 1
ATOM 732 C CA . GLY A 1 95 ? -33.096 -10.056 20.617 1.00 71.38 95 GLY A CA 1
ATOM 733 C C . GLY A 1 95 ? -33.188 -11.119 21.721 1.00 71.38 95 GLY A C 1
ATOM 734 O O . GLY A 1 95 ? -32.617 -10.946 22.792 1.00 71.38 95 GLY A O 1
ATOM 735 N N . ARG A 1 96 ? -33.944 -12.201 21.501 1.00 74.31 96 ARG A N 1
ATOM 736 C CA . ARG A 1 96 ? -34.202 -13.261 22.494 1.00 74.31 96 ARG A CA 1
ATOM 737 C C . ARG A 1 96 ? -33.298 -14.476 22.316 1.00 74.31 96 ARG A C 1
ATOM 739 O O . ARG A 1 96 ? -33.132 -15.256 23.247 1.00 74.31 96 ARG A O 1
ATOM 746 N N . LEU A 1 97 ? -32.717 -14.639 21.126 1.00 63.47 97 LEU A N 1
ATOM 747 C CA . LEU A 1 97 ? -31.829 -15.745 20.779 1.00 63.47 97 LEU A CA 1
ATOM 748 C C . LEU A 1 97 ? -30.532 -15.209 20.159 1.00 63.47 97 LEU A C 1
ATOM 750 O O . LEU A 1 97 ? -30.534 -14.697 19.043 1.00 63.47 97 LEU A O 1
ATOM 754 N N . GLY A 1 98 ? -29.422 -15.340 20.882 1.00 62.97 98 GLY A N 1
ATOM 755 C CA . GLY A 1 98 ? -28.107 -14.834 20.486 1.00 62.97 98 GLY A CA 1
ATOM 756 C C . GLY A 1 98 ? -27.300 -14.372 21.698 1.00 62.97 98 GLY A C 1
ATOM 757 O O . GLY A 1 98 ? -27.856 -14.135 22.766 1.00 62.97 98 GLY A O 1
ATOM 758 N N . ILE A 1 99 ? -25.982 -14.260 21.546 1.00 50.81 99 ILE A N 1
ATOM 759 C CA . ILE A 1 99 ? -25.141 -13.580 22.537 1.00 50.81 99 ILE A CA 1
ATOM 760 C C . ILE A 1 99 ? -25.209 -12.091 22.200 1.00 50.81 99 ILE A C 1
ATOM 762 O O . ILE A 1 99 ? -24.615 -11.643 21.218 1.00 50.81 99 ILE A O 1
ATOM 766 N N . PHE A 1 100 ? -25.986 -11.342 22.978 1.00 56.19 100 PHE A N 1
ATOM 767 C CA . PHE A 1 100 ? -26.118 -9.896 22.843 1.00 56.19 100 PHE A CA 1
ATOM 768 C C . PHE A 1 100 ? -25.131 -9.244 23.799 1.00 56.19 100 PHE A C 1
ATOM 770 O O . PHE A 1 100 ? -25.374 -9.135 24.996 1.00 56.19 100 PHE A O 1
ATOM 777 N N . PHE A 1 101 ? -23.980 -8.855 23.271 1.00 49.78 101 PHE A N 1
ATOM 778 C CA . PHE A 1 101 ? -23.064 -7.996 24.003 1.00 49.78 101 PHE A CA 1
ATOM 779 C C . PHE A 1 101 ? -23.696 -6.603 24.117 1.00 49.78 101 PHE A C 1
ATOM 781 O O . PHE A 1 101 ? -24.265 -6.100 23.143 1.00 49.78 101 PHE A O 1
ATOM 788 N N . GLU A 1 102 ? -23.598 -5.969 25.287 1.00 51.22 102 GLU A N 1
ATOM 789 C CA . GLU A 1 102 ? -23.951 -4.556 25.417 1.00 51.22 102 GLU A CA 1
ATOM 790 C C . GLU A 1 102 ? -23.196 -3.744 24.360 1.00 51.22 102 GLU A C 1
ATOM 792 O O . GLU A 1 102 ? -22.028 -4.010 24.073 1.00 51.22 102 GLU A O 1
ATOM 797 N N . ARG A 1 103 ? -23.840 -2.725 23.778 1.00 50.72 103 ARG A N 1
ATOM 798 C CA . ARG A 1 103 ? -23.216 -1.898 22.730 1.00 50.72 103 ARG A CA 1
ATOM 799 C C . ARG A 1 103 ? -21.878 -1.299 23.203 1.00 50.72 103 ARG A C 1
ATOM 801 O O . ARG A 1 103 ? -20.941 -1.194 22.415 1.00 50.72 103 ARG A O 1
ATOM 808 N N . ALA A 1 104 ? -21.781 -1.004 24.501 1.00 50.44 104 ALA A N 1
ATOM 809 C CA . ALA A 1 104 ? -20.569 -0.556 25.185 1.00 50.44 104 ALA A CA 1
ATOM 810 C C . ALA A 1 104 ? -19.449 -1.617 25.236 1.00 50.44 104 ALA A C 1
ATOM 812 O O . ALA A 1 104 ? -18.277 -1.264 25.235 1.00 50.44 104 ALA A O 1
ATOM 813 N N . TRP A 1 105 ? -19.789 -2.909 25.238 1.00 49.81 105 TRP A N 1
ATOM 814 C CA . TRP A 1 105 ? -18.839 -4.030 25.241 1.00 49.81 105 TRP A CA 1
ATOM 815 C C . TRP A 1 105 ? -18.425 -4.451 23.822 1.00 49.81 105 TRP A C 1
ATOM 817 O O . TRP A 1 105 ? -17.410 -5.118 23.642 1.00 49.81 105 TRP A O 1
ATOM 827 N N . THR A 1 106 ? -19.195 -4.068 22.796 1.00 53.22 106 THR A N 1
ATOM 828 C CA . THR A 1 106 ? -18.919 -4.443 21.395 1.00 53.22 106 THR A CA 1
ATOM 829 C C . THR A 1 106 ? -17.920 -3.560 20.660 1.00 53.22 106 THR A C 1
ATOM 831 O O . THR A 1 106 ? -17.465 -3.951 19.586 1.00 53.22 106 THR A O 1
ATOM 834 N N . ASN A 1 107 ? -17.588 -2.379 21.181 1.00 54.03 107 ASN A N 1
ATOM 835 C CA . ASN A 1 107 ? -16.717 -1.453 20.466 1.00 54.03 107 ASN A CA 1
ATOM 836 C C . ASN A 1 107 ? -15.862 -0.652 21.458 1.00 54.03 107 ASN A C 1
ATOM 838 O O . ASN A 1 107 ? -16.213 0.484 21.776 1.00 54.03 107 ASN A O 1
ATOM 842 N N . PRO A 1 108 ? -14.747 -1.211 21.971 1.00 62.84 108 PRO A N 1
ATOM 843 C CA . PRO A 1 108 ? -13.684 -0.341 22.453 1.00 62.84 108 PRO A CA 1
ATOM 844 C C . PRO A 1 108 ? -13.353 0.602 21.293 1.00 62.84 108 PRO A C 1
ATOM 846 O O . PRO A 1 108 ? -13.055 0.122 20.197 1.00 62.84 108 PRO A O 1
ATOM 849 N N . ASN A 1 109 ? -13.503 1.914 21.496 1.00 74.12 109 ASN A N 1
ATOM 850 C CA . ASN A 1 109 ? -13.135 2.906 20.488 1.00 74.12 109 ASN A CA 1
ATOM 851 C C . ASN A 1 109 ? -11.708 2.583 20.041 1.00 74.12 109 ASN A C 1
ATOM 853 O O . ASN A 1 109 ? -10.796 2.645 20.873 1.00 74.12 109 ASN A O 1
ATOM 857 N N . PRO A 1 110 ? -11.509 2.131 18.792 1.00 84.19 110 PRO A N 1
ATOM 858 C CA . PRO A 1 110 ? -10.204 1.661 18.404 1.00 84.19 110 PRO A CA 1
ATOM 859 C C . PRO A 1 110 ? -9.237 2.832 18.427 1.00 84.19 110 PRO A C 1
ATOM 861 O O . PRO A 1 110 ? -9.552 3.935 17.987 1.00 84.19 110 PRO A O 1
ATOM 864 N N . THR A 1 111 ? -8.040 2.577 18.927 1.00 88.88 111 THR A N 1
ATOM 865 C CA . THR A 1 111 ? -6.957 3.539 18.870 1.00 88.88 111 THR A CA 1
ATOM 866 C C . THR A 1 111 ? -6.479 3.628 17.429 1.00 88.88 111 THR A C 1
ATOM 868 O O . THR A 1 111 ? -5.901 2.679 16.888 1.00 88.88 111 THR A O 1
ATOM 871 N N . ALA A 1 112 ? -6.754 4.765 16.800 1.00 91.00 112 ALA A N 1
ATOM 872 C CA . ALA A 1 112 ? -6.250 5.088 15.479 1.00 91.00 112 ALA A CA 1
ATOM 873 C C . ALA A 1 112 ? -4.723 5.245 15.529 1.00 91.00 112 ALA A C 1
ATOM 875 O O . ALA A 1 112 ? -4.188 5.964 16.372 1.00 91.00 112 ALA A O 1
ATOM 876 N N . ILE A 1 113 ? -4.020 4.561 14.631 1.00 91.31 113 ILE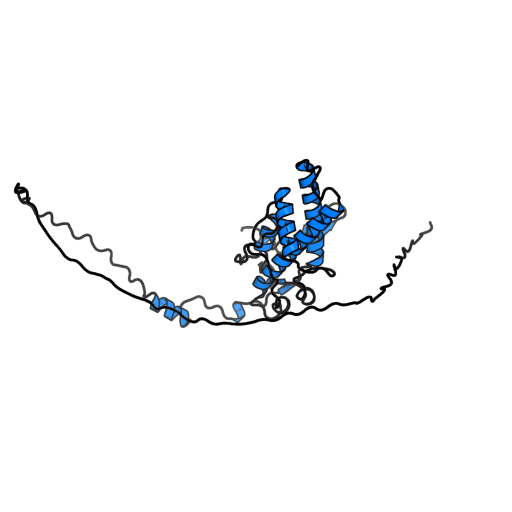 A N 1
ATOM 877 C CA . ILE A 1 113 ? -2.566 4.638 14.503 1.00 91.31 113 ILE A CA 1
ATOM 878 C C . ILE A 1 113 ? -2.240 5.028 13.070 1.00 91.31 113 ILE A C 1
ATOM 880 O O . ILE A 1 113 ? -2.594 4.332 12.118 1.00 91.31 113 ILE A O 1
ATOM 884 N N . GLU A 1 114 ? -1.570 6.164 12.928 1.00 93.00 114 GLU A N 1
ATOM 885 C CA . GLU A 1 114 ? -1.222 6.724 11.631 1.00 93.00 114 GLU A CA 1
ATOM 886 C C . GLU A 1 114 ? -0.043 5.976 11.003 1.00 93.00 114 GLU A C 1
ATOM 888 O O . GLU A 1 114 ? 1.022 5.821 11.603 1.00 93.00 114 GLU A O 1
ATOM 893 N N . ILE A 1 115 ? -0.229 5.538 9.760 1.00 91.81 115 ILE A N 1
ATOM 894 C CA . ILE A 1 115 ? 0.829 4.979 8.927 1.00 91.81 115 ILE A CA 1
ATOM 895 C C . ILE A 1 115 ? 1.511 6.122 8.181 1.00 91.81 115 ILE A C 1
ATOM 897 O O . ILE A 1 115 ? 0.865 6.930 7.511 1.00 91.81 115 ILE A O 1
ATOM 901 N N . ASN A 1 116 ? 2.842 6.156 8.244 1.00 90.94 116 ASN A N 1
ATOM 902 C CA . ASN A 1 116 ? 3.640 7.088 7.458 1.00 90.94 116 ASN A CA 1
ATOM 903 C C . ASN A 1 116 ? 3.734 6.604 6.000 1.00 90.94 116 ASN A C 1
ATOM 905 O O . ASN A 1 116 ? 4.662 5.883 5.629 1.00 90.94 116 ASN A O 1
ATOM 909 N N . LEU A 1 117 ? 2.753 6.996 5.182 1.00 91.81 117 LEU A N 1
ATOM 910 C CA . LEU A 1 117 ? 2.704 6.618 3.768 1.00 91.81 117 LEU A CA 1
ATOM 911 C C . LEU A 1 117 ? 3.842 7.220 2.938 1.00 91.81 117 LEU A C 1
ATOM 913 O O . LEU A 1 117 ? 4.262 6.584 1.979 1.00 91.81 117 LEU A O 1
ATOM 917 N N . THR A 1 118 ? 4.381 8.382 3.317 1.00 92.06 118 THR A N 1
ATOM 918 C CA . THR A 1 118 ? 5.553 8.967 2.645 1.00 92.06 118 THR A CA 1
ATOM 919 C C . THR A 1 118 ? 6.763 8.052 2.790 1.00 92.06 118 THR A C 1
ATOM 921 O O . THR A 1 118 ? 7.358 7.650 1.798 1.00 92.06 118 THR A O 1
ATOM 924 N N . ARG A 1 119 ? 7.073 7.631 4.021 1.00 91.44 119 ARG A N 1
ATOM 925 C CA . ARG A 1 119 ? 8.186 6.711 4.272 1.00 91.44 119 ARG A CA 1
ATOM 926 C C . ARG A 1 119 ? 7.941 5.337 3.652 1.00 91.44 119 ARG A C 1
ATOM 928 O O . ARG A 1 119 ? 8.867 4.718 3.143 1.00 91.44 119 ARG A O 1
ATOM 935 N N . MET A 1 120 ? 6.697 4.853 3.688 1.00 93.25 120 MET A N 1
ATOM 936 C CA . MET A 1 120 ? 6.331 3.614 3.001 1.00 93.25 120 MET A CA 1
ATOM 937 C C . MET A 1 120 ? 6.599 3.724 1.496 1.00 93.25 120 MET A C 1
ATOM 939 O O . MET A 1 120 ? 7.185 2.808 0.933 1.00 93.25 120 MET A O 1
ATOM 943 N N . HIS A 1 121 ? 6.211 4.835 0.863 1.00 95.75 121 HIS A N 1
ATOM 944 C CA . HIS A 1 121 ? 6.461 5.090 -0.555 1.00 95.75 121 HIS A CA 1
ATOM 945 C C . HIS A 1 121 ? 7.956 5.067 -0.867 1.00 95.75 121 HIS A C 1
ATOM 947 O O . HIS A 1 121 ? 8.366 4.265 -1.698 1.00 95.75 121 HIS A O 1
ATOM 953 N N . GLU A 1 122 ? 8.767 5.831 -0.132 1.00 94.81 122 GLU A N 1
ATOM 954 C CA . GLU A 1 122 ? 10.228 5.863 -0.290 1.00 94.81 122 GLU A CA 1
ATOM 955 C C . GLU A 1 122 ? 10.841 4.455 -0.208 1.00 94.81 122 GLU A C 1
ATOM 957 O O . GLU A 1 122 ? 11.616 4.050 -1.073 1.00 94.81 122 GLU A O 1
ATOM 962 N N . CYS A 1 123 ? 10.451 3.662 0.796 1.00 94.50 123 CYS A N 1
ATOM 963 C CA . CYS A 1 123 ? 10.938 2.291 0.942 1.00 94.50 123 CYS A CA 1
ATOM 964 C C . CYS A 1 123 ? 10.487 1.372 -0.206 1.00 94.50 123 CYS A C 1
ATOM 966 O O . CYS A 1 123 ? 11.257 0.509 -0.637 1.00 94.50 123 CYS A O 1
ATOM 968 N N . VAL A 1 124 ? 9.255 1.530 -0.699 1.00 96.81 124 VAL A N 1
ATOM 969 C CA . VAL A 1 124 ? 8.735 0.756 -1.836 1.00 96.81 124 VAL A CA 1
ATOM 970 C C . VAL A 1 124 ? 9.478 1.123 -3.117 1.00 96.81 124 VAL A C 1
ATOM 972 O O . VAL A 1 124 ? 9.875 0.211 -3.836 1.00 96.81 124 VAL A O 1
ATOM 975 N N . VAL A 1 125 ? 9.728 2.412 -3.372 1.00 97.12 125 VAL A N 1
ATOM 976 C CA . VAL A 1 125 ? 10.529 2.873 -4.517 1.00 97.12 125 VAL A CA 1
ATOM 977 C C . VAL A 1 125 ? 11.916 2.250 -4.464 1.00 97.12 125 VAL A C 1
ATOM 979 O O . VAL A 1 125 ? 12.281 1.539 -5.390 1.00 97.12 125 VAL A O 1
ATOM 982 N N . LEU A 1 126 ? 12.647 2.409 -3.355 1.00 96.19 126 LEU A N 1
ATOM 983 C CA . LEU A 1 126 ? 13.995 1.846 -3.204 1.00 96.19 126 LEU A CA 1
ATOM 984 C C . LEU A 1 126 ? 14.028 0.332 -3.453 1.00 96.19 126 LEU A C 1
ATOM 986 O O . LEU A 1 126 ? 14.885 -0.170 -4.178 1.00 96.19 126 LEU A O 1
ATOM 990 N N . THR A 1 127 ? 13.067 -0.399 -2.882 1.00 96.56 127 THR A N 1
ATOM 991 C CA . THR A 1 127 ? 12.986 -1.856 -3.046 1.00 96.56 127 THR A CA 1
ATOM 992 C C . THR A 1 127 ? 12.685 -2.237 -4.495 1.00 96.56 127 THR A C 1
ATOM 994 O O . THR A 1 127 ? 13.323 -3.134 -5.044 1.00 96.56 127 THR A O 1
ATOM 997 N N . LEU A 1 128 ? 11.718 -1.569 -5.129 1.00 96.81 128 LEU A N 1
ATOM 998 C CA . LEU A 1 128 ? 11.327 -1.858 -6.505 1.00 96.81 128 LEU A CA 1
ATOM 999 C C . LEU A 1 128 ? 12.416 -1.482 -7.503 1.00 96.81 128 LEU A C 1
ATOM 1001 O O . LEU A 1 128 ? 12.643 -2.256 -8.427 1.00 96.81 128 LEU A O 1
ATOM 1005 N N . THR A 1 129 ? 13.118 -0.369 -7.299 1.00 95.88 129 THR A N 1
ATOM 1006 C CA . THR A 1 129 ? 14.254 0.041 -8.131 1.00 95.88 129 THR A CA 1
ATOM 1007 C C . THR A 1 129 ? 15.303 -1.067 -8.183 1.00 95.88 129 THR A C 1
ATOM 1009 O O . THR A 1 129 ? 15.680 -1.508 -9.267 1.00 95.88 129 THR A O 1
ATOM 1012 N N . GLU A 1 130 ? 15.714 -1.605 -7.032 1.00 94.12 130 GLU A N 1
ATOM 1013 C CA . GLU A 1 130 ? 16.699 -2.694 -6.985 1.00 94.12 130 GLU A CA 1
ATOM 1014 C C . GLU A 1 130 ? 16.180 -3.999 -7.604 1.00 94.12 130 GLU A C 1
ATOM 1016 O O . GLU A 1 130 ? 16.913 -4.691 -8.319 1.00 94.12 130 GLU A O 1
ATOM 1021 N N . VAL A 1 131 ? 14.904 -4.332 -7.383 1.00 94.12 131 VAL A N 1
ATOM 1022 C CA . VAL A 1 131 ? 14.269 -5.510 -7.997 1.00 94.12 131 VAL A CA 1
ATOM 1023 C C . VAL A 1 131 ? 14.219 -5.380 -9.520 1.00 94.12 131 VAL A C 1
ATOM 1025 O O . VAL A 1 131 ? 14.555 -6.337 -10.215 1.00 94.12 131 VAL A O 1
ATOM 1028 N N . ILE A 1 132 ? 13.847 -4.212 -10.045 1.00 93.25 132 ILE A N 1
ATOM 1029 C CA . ILE A 1 132 ? 13.789 -3.927 -11.484 1.00 93.25 132 ILE A CA 1
ATOM 1030 C C . ILE A 1 132 ? 15.190 -4.012 -12.091 1.00 93.25 132 ILE A C 1
ATOM 1032 O O . ILE A 1 132 ? 15.389 -4.760 -13.047 1.00 93.25 132 ILE A O 1
ATOM 1036 N N . LYS A 1 133 ? 16.182 -3.336 -11.497 1.00 91.31 133 LYS A N 1
ATOM 1037 C CA . LYS A 1 133 ? 17.582 -3.388 -11.949 1.00 91.31 133 LYS A CA 1
ATOM 1038 C C . LYS A 1 133 ? 18.113 -4.816 -11.986 1.00 91.31 133 LYS A C 1
ATOM 1040 O O . LYS A 1 133 ? 18.802 -5.217 -12.923 1.00 91.31 133 LYS A O 1
ATOM 1045 N N . ARG A 1 134 ? 17.798 -5.619 -10.968 1.00 90.12 134 ARG A N 1
ATOM 1046 C CA . ARG A 1 134 ? 18.166 -7.037 -10.943 1.00 90.12 134 ARG A CA 1
ATOM 1047 C C . ARG A 1 134 ? 17.453 -7.836 -12.035 1.00 90.12 134 ARG A C 1
ATOM 1049 O O . ARG A 1 134 ? 18.118 -8.578 -12.744 1.00 90.12 134 ARG A O 1
ATOM 1056 N N . ALA A 1 135 ? 16.147 -7.655 -12.208 1.00 89.75 135 ALA A N 1
ATOM 1057 C CA . ALA A 1 135 ? 15.366 -8.368 -13.216 1.00 89.75 135 ALA A CA 1
ATOM 1058 C C . ALA A 1 135 ? 15.831 -8.072 -14.654 1.00 89.75 135 ALA A C 1
ATOM 1060 O O . ALA A 1 135 ? 15.850 -8.975 -15.490 1.00 89.75 135 ALA A O 1
ATOM 1061 N N . ILE A 1 136 ? 16.242 -6.830 -14.933 1.00 87.62 136 ILE A N 1
ATOM 1062 C CA . ILE A 1 136 ? 16.812 -6.429 -16.227 1.00 87.62 136 ILE A CA 1
ATOM 1063 C C . ILE A 1 136 ? 18.162 -7.120 -16.459 1.00 87.62 136 ILE A C 1
ATOM 1065 O O . ILE A 1 136 ? 18.366 -7.702 -17.526 1.00 87.62 136 ILE A O 1
ATOM 1069 N N . ARG A 1 137 ? 19.050 -7.122 -15.450 1.00 85.81 137 ARG A N 1
ATOM 1070 C CA . ARG A 1 137 ? 20.357 -7.803 -15.516 1.00 85.81 137 ARG A CA 1
ATOM 1071 C C . ARG A 1 137 ? 20.224 -9.311 -15.721 1.00 85.81 137 ARG A C 1
ATOM 1073 O O . ARG A 1 137 ? 20.914 -9.865 -16.567 1.00 85.81 137 ARG A O 1
ATOM 1080 N N . ASP A 1 138 ? 19.325 -9.959 -14.983 1.00 84.44 138 ASP A N 1
ATOM 1081 C CA . ASP A 1 138 ? 19.159 -11.419 -15.002 1.00 84.44 138 ASP A CA 1
ATOM 1082 C C . ASP A 1 138 ? 18.593 -11.947 -16.340 1.00 84.44 138 ASP A C 1
ATOM 1084 O O . ASP A 1 138 ? 18.680 -13.143 -16.612 1.00 84.44 138 ASP A O 1
ATOM 1088 N N . ARG A 1 139 ? 17.997 -11.084 -17.176 1.00 77.88 139 ARG A N 1
ATOM 1089 C CA . ARG A 1 139 ? 17.361 -11.467 -18.451 1.00 77.88 139 ARG A CA 1
ATOM 1090 C C . ARG A 1 139 ? 18.094 -10.990 -19.706 1.00 77.88 139 ARG A C 1
ATOM 1092 O O . ARG A 1 139 ? 17.553 -11.163 -20.794 1.00 77.88 139 ARG A O 1
ATOM 1099 N N . GLU A 1 140 ? 19.285 -10.406 -19.561 1.00 69.75 140 GLU A N 1
ATOM 1100 C CA . GLU A 1 140 ? 20.107 -9.908 -20.679 1.00 69.75 140 GLU A CA 1
ATOM 1101 C C . GLU A 1 140 ? 19.329 -8.985 -21.643 1.00 69.75 140 GLU A C 1
ATOM 1103 O O . GLU A 1 140 ? 19.532 -9.006 -22.856 1.00 69.75 140 GLU A O 1
ATOM 1108 N N . TYR A 1 141 ? 18.405 -8.160 -21.130 1.00 67.06 141 TYR A N 1
ATOM 1109 C CA . TYR A 1 141 ? 17.710 -7.190 -21.977 1.00 67.06 141 TYR A CA 1
ATOM 1110 C C . TYR A 1 141 ? 18.637 -6.013 -22.318 1.00 67.06 141 TYR A C 1
ATOM 1112 O O . TYR A 1 141 ? 18.514 -4.934 -21.745 1.00 67.06 141 TYR A O 1
ATOM 1120 N N . GLU A 1 142 ? 19.529 -6.190 -23.292 1.00 58.38 142 GLU A N 1
ATOM 1121 C CA . GLU A 1 142 ? 20.403 -5.120 -23.809 1.00 58.38 142 GLU A CA 1
ATOM 1122 C C . GLU A 1 142 ? 19.618 -3.953 -24.443 1.00 58.38 142 GLU A C 1
ATOM 1124 O O . GLU A 1 142 ? 20.165 -2.874 -24.652 1.00 58.38 142 GLU A O 1
ATOM 1129 N N . SER A 1 143 ? 18.327 -4.145 -24.740 1.00 57.34 143 SER A N 1
ATOM 1130 C CA . SER A 1 143 ? 17.474 -3.163 -25.419 1.00 57.34 143 SER A CA 1
ATOM 1131 C C . SER A 1 143 ? 16.235 -2.744 -24.622 1.00 57.34 143 SER A C 1
ATOM 1133 O O . SER A 1 143 ? 15.281 -2.236 -25.221 1.00 57.34 143 SER A O 1
ATOM 1135 N N . PHE A 1 144 ? 16.163 -3.013 -23.312 1.00 62.69 144 PHE A N 1
ATOM 1136 C CA . PHE A 1 144 ? 15.020 -2.520 -22.543 1.00 62.69 144 PHE A CA 1
ATOM 1137 C C . PHE A 1 144 ? 15.122 -0.995 -22.424 1.00 62.69 144 PHE A C 1
ATOM 1139 O O . PHE A 1 144 ? 16.185 -0.502 -22.052 1.00 62.69 144 PHE A O 1
ATOM 1146 N N . PRO A 1 145 ? 14.036 -0.237 -22.648 1.00 56.12 145 PRO A N 1
ATOM 1147 C CA . PRO A 1 145 ? 14.024 1.217 -22.471 1.00 56.12 145 PRO A CA 1
ATOM 1148 C C . PRO A 1 145 ? 14.153 1.644 -20.998 1.00 56.12 145 PRO A C 1
ATOM 1150 O O . PRO A 1 145 ? 13.816 2.770 -20.681 1.00 56.12 145 PRO A O 1
ATOM 1153 N N . ALA A 1 146 ? 14.561 0.732 -20.106 1.00 54.03 146 ALA A N 1
ATOM 1154 C CA . ALA A 1 146 ? 14.925 1.027 -18.728 1.00 54.03 146 ALA A CA 1
ATOM 1155 C C . ALA A 1 146 ? 16.340 0.545 -18.372 1.00 54.03 146 ALA A C 1
ATOM 1157 O O . ALA A 1 146 ? 16.600 0.135 -17.243 1.00 54.03 146 ALA A O 1
ATOM 1158 N N . GLY A 1 147 ? 17.231 0.510 -19.368 1.00 53.78 147 GLY A N 1
ATOM 1159 C CA . GLY A 1 147 ? 18.631 0.125 -19.190 1.00 53.78 147 GLY A CA 1
ATOM 1160 C C . GLY A 1 147 ? 19.429 1.108 -18.327 1.00 53.78 147 GLY A C 1
ATOM 1161 O O . GLY A 1 147 ? 20.438 0.704 -17.751 1.00 53.78 147 GLY A O 1
ATOM 1162 N N . ASP A 1 148 ? 18.947 2.347 -18.188 1.00 69.12 148 ASP A N 1
ATOM 1163 C CA . ASP A 1 148 ? 19.557 3.379 -17.356 1.00 69.12 148 ASP A CA 1
ATOM 1164 C C . ASP A 1 148 ? 18.930 3.414 -15.951 1.00 69.12 148 ASP A C 1
ATOM 1166 O O . ASP A 1 148 ? 17.737 3.164 -15.753 1.00 69.12 148 ASP A O 1
ATOM 1170 N N . ASP A 1 149 ? 19.749 3.741 -14.946 1.00 79.19 149 ASP A N 1
ATOM 1171 C CA . ASP A 1 149 ? 19.337 3.792 -13.536 1.00 79.19 149 ASP A CA 1
ATOM 1172 C C . ASP A 1 149 ? 18.121 4.711 -13.298 1.00 79.19 149 ASP A C 1
ATOM 1174 O O . ASP A 1 149 ? 17.298 4.417 -12.427 1.00 79.19 149 ASP A O 1
ATOM 1178 N N . GLU A 1 150 ? 17.994 5.785 -14.087 1.00 84.12 150 GLU A N 1
ATOM 1179 C CA . GLU A 1 150 ? 16.899 6.762 -14.012 1.00 84.12 150 GLU A CA 1
ATOM 1180 C C . GLU A 1 150 ? 15.551 6.168 -14.450 1.00 84.12 150 GLU A C 1
ATOM 1182 O O . GLU A 1 150 ? 14.523 6.407 -13.813 1.00 84.12 150 GLU A O 1
ATOM 1187 N N . ASP A 1 151 ? 15.538 5.337 -15.492 1.00 87.88 151 ASP A N 1
ATOM 1188 C CA . ASP A 1 151 ? 14.309 4.724 -15.998 1.00 87.88 151 ASP A CA 1
ATOM 1189 C C . ASP A 1 151 ? 13.779 3.644 -15.045 1.00 87.88 151 ASP A C 1
ATOM 1191 O O . ASP A 1 151 ? 12.566 3.496 -14.857 1.00 87.88 151 ASP A O 1
ATOM 1195 N N . ALA A 1 152 ? 14.686 2.892 -14.409 1.00 91.19 152 ALA A N 1
ATOM 1196 C CA . ALA A 1 152 ? 14.323 1.919 -13.383 1.00 91.19 152 ALA A CA 1
ATOM 1197 C C . ALA A 1 152 ? 13.669 2.606 -12.175 1.00 91.19 152 ALA A C 1
ATOM 1199 O O . ALA A 1 152 ? 12.664 2.113 -11.656 1.00 91.19 152 ALA A O 1
ATOM 1200 N N . GLU A 1 153 ? 14.202 3.756 -11.754 1.00 94.25 153 GLU A N 1
ATOM 1201 C CA . GLU A 1 153 ? 13.636 4.565 -10.673 1.00 94.25 153 GLU A CA 1
ATOM 1202 C C . GLU A 1 153 ? 12.287 5.188 -11.060 1.00 94.25 153 GLU A C 1
ATOM 1204 O O . GLU A 1 153 ? 11.340 5.156 -10.266 1.00 94.25 153 GLU A O 1
ATOM 1209 N N . ALA A 1 154 ? 12.145 5.690 -12.290 1.00 94.50 154 ALA A N 1
ATOM 1210 C CA . ALA A 1 154 ? 10.877 6.213 -12.792 1.00 94.50 154 ALA A CA 1
ATOM 1211 C C . ALA A 1 154 ? 9.788 5.125 -12.813 1.00 94.50 154 ALA A C 1
ATOM 1213 O O . ALA A 1 154 ? 8.678 5.331 -12.309 1.00 94.50 154 ALA A O 1
ATOM 1214 N N . LEU A 1 155 ? 10.118 3.931 -13.320 1.00 95.62 155 LEU A N 1
ATOM 1215 C CA . LEU A 1 155 ? 9.213 2.783 -13.315 1.00 95.62 155 LEU A CA 1
ATOM 1216 C C . LEU A 1 155 ? 8.851 2.360 -11.883 1.00 95.62 155 LEU A C 1
ATOM 1218 O O . LEU A 1 155 ? 7.673 2.154 -11.580 1.00 95.62 155 LEU A O 1
ATOM 1222 N N . ALA A 1 156 ? 9.840 2.272 -10.989 1.00 96.69 156 ALA A N 1
ATOM 1223 C CA . ALA A 1 156 ? 9.630 1.960 -9.577 1.00 96.69 156 ALA A CA 1
ATOM 1224 C C . ALA A 1 156 ? 8.702 2.974 -8.897 1.00 96.69 156 ALA A C 1
ATOM 1226 O O . ALA A 1 156 ? 7.815 2.576 -8.143 1.00 96.69 156 ALA A O 1
ATOM 1227 N N . THR A 1 157 ? 8.856 4.263 -9.204 1.00 97.12 157 THR A N 1
ATOM 1228 C CA . THR A 1 157 ? 8.032 5.352 -8.664 1.00 97.12 157 THR A CA 1
ATOM 1229 C C . THR A 1 157 ? 6.571 5.213 -9.078 1.00 97.12 157 THR A C 1
ATOM 1231 O O . THR A 1 157 ? 5.678 5.257 -8.227 1.00 97.12 157 THR A O 1
ATOM 1234 N N . ILE A 1 158 ? 6.303 4.954 -10.362 1.00 97.62 158 ILE A N 1
ATOM 1235 C CA . ILE A 1 158 ? 4.936 4.733 -10.855 1.00 97.62 158 ILE A CA 1
ATOM 1236 C C . ILE A 1 158 ? 4.319 3.492 -10.191 1.00 97.62 158 ILE A C 1
ATOM 1238 O O . ILE A 1 158 ? 3.171 3.527 -9.738 1.00 97.62 158 ILE A O 1
ATOM 1242 N N . LEU A 1 159 ? 5.080 2.400 -10.075 1.00 98.00 159 LEU A N 1
ATOM 1243 C CA . LEU A 1 159 ? 4.607 1.181 -9.417 1.00 98.00 159 LEU A CA 1
ATOM 1244 C C . LEU A 1 159 ? 4.329 1.400 -7.921 1.00 98.00 159 LEU A C 1
ATOM 1246 O O . LEU A 1 159 ? 3.297 0.947 -7.414 1.00 98.00 159 LEU A O 1
ATOM 1250 N N . ALA A 1 160 ? 5.204 2.133 -7.229 1.00 98.12 160 ALA A N 1
ATOM 1251 C CA . ALA A 1 160 ? 5.047 2.506 -5.829 1.00 98.12 160 ALA A CA 1
ATOM 1252 C C . ALA A 1 160 ? 3.796 3.365 -5.612 1.00 98.12 160 ALA A C 1
ATOM 1254 O O . ALA A 1 160 ? 3.048 3.122 -4.665 1.00 98.12 160 ALA A O 1
ATOM 1255 N N . ASN A 1 161 ? 3.498 4.297 -6.523 1.00 98.00 161 ASN A N 1
ATOM 1256 C CA . ASN A 1 161 ? 2.262 5.077 -6.479 1.00 98.00 161 ASN A CA 1
ATOM 1257 C C . ASN A 1 161 ? 1.026 4.159 -6.458 1.00 98.00 161 ASN A C 1
ATOM 1259 O O . ASN A 1 161 ? 0.126 4.366 -5.644 1.00 98.00 161 ASN A O 1
ATOM 1263 N N . GLY A 1 162 ? 0.996 3.093 -7.265 1.00 98.06 162 GLY A N 1
ATOM 1264 C CA . GLY A 1 162 ? -0.101 2.118 -7.223 1.00 98.06 162 GLY A CA 1
ATOM 1265 C C . GLY A 1 162 ? -0.177 1.323 -5.922 1.00 98.06 162 GLY A C 1
ATOM 1266 O O . GLY A 1 162 ? -1.271 1.126 -5.394 1.00 98.06 162 GLY A O 1
ATOM 1267 N N . VAL A 1 163 ? 0.967 0.932 -5.350 1.00 98.19 163 VAL A N 1
ATOM 1268 C CA . VAL A 1 163 ? 1.026 0.287 -4.024 1.00 98.19 163 VAL A CA 1
ATOM 1269 C C . VAL A 1 163 ? 0.412 1.194 -2.952 1.00 98.19 163 VAL A C 1
ATOM 1271 O O . VAL A 1 163 ? -0.406 0.735 -2.150 1.00 98.19 163 VAL A O 1
ATOM 1274 N N . ILE A 1 164 ? 0.741 2.488 -2.958 1.00 97.81 164 ILE A N 1
ATOM 1275 C CA . ILE A 1 164 ? 0.193 3.466 -2.009 1.00 97.81 164 ILE A CA 1
ATOM 1276 C C . ILE A 1 164 ? -1.304 3.693 -2.230 1.00 97.81 164 ILE A C 1
ATOM 1278 O O . ILE A 1 164 ? -2.070 3.650 -1.267 1.00 97.81 164 ILE A O 1
ATOM 1282 N N . VAL A 1 165 ? -1.756 3.852 -3.476 1.00 97.56 165 VAL A N 1
ATOM 1283 C CA . VAL A 1 165 ? -3.184 4.036 -3.789 1.00 97.56 165 VAL A CA 1
ATOM 1284 C C . VAL A 1 165 ? -4.009 2.808 -3.395 1.00 97.56 165 VAL A C 1
ATOM 1286 O O . VAL A 1 165 ? -5.116 2.944 -2.864 1.00 97.56 165 VAL A O 1
ATOM 1289 N N . LEU A 1 166 ? -3.485 1.596 -3.583 1.00 97.25 166 LEU A N 1
ATOM 1290 C CA . LEU A 1 166 ? -4.172 0.378 -3.158 1.00 97.25 166 LEU A CA 1
ATOM 1291 C C . LEU A 1 166 ? -4.167 0.215 -1.629 1.00 97.25 166 LEU A C 1
ATOM 1293 O O . LEU A 1 166 ? -5.176 -0.195 -1.050 1.00 97.25 166 LEU A O 1
ATOM 1297 N N . THR A 1 167 ? -3.081 0.622 -0.966 1.00 96.88 167 THR A N 1
ATOM 1298 C CA . THR A 1 167 ? -3.012 0.731 0.501 1.00 96.88 167 THR A CA 1
ATOM 1299 C C . THR A 1 167 ? -4.080 1.693 1.019 1.00 96.88 167 THR A C 1
ATOM 1301 O O . THR A 1 167 ? -4.842 1.342 1.919 1.00 96.88 167 THR A O 1
ATOM 1304 N N . TYR A 1 168 ? -4.218 2.866 0.398 1.00 96.31 168 TYR A N 1
ATOM 1305 C CA . TYR A 1 168 ? -5.268 3.835 0.706 1.00 96.31 168 TYR A CA 1
ATOM 1306 C C . TYR A 1 168 ? -6.671 3.232 0.559 1.00 96.31 168 TYR A C 1
ATOM 1308 O O . TYR A 1 168 ? -7.494 3.364 1.464 1.00 96.31 168 TYR A O 1
ATOM 1316 N N . CYS A 1 169 ? -6.940 2.507 -0.532 1.00 95.62 169 CYS A N 1
ATOM 1317 C CA . CYS A 1 169 ? -8.228 1.837 -0.736 1.00 95.62 169 CYS A CA 1
ATOM 1318 C C . CYS A 1 169 ? -8.526 0.800 0.359 1.00 95.62 169 CYS A C 1
ATOM 1320 O O . CYS A 1 169 ? -9.657 0.710 0.840 1.00 95.62 169 CYS A O 1
ATOM 1322 N N . LYS A 1 170 ? -7.520 0.028 0.787 1.00 95.31 170 LYS A N 1
ATOM 1323 C CA . LYS A 1 170 ? -7.674 -0.934 1.884 1.00 95.31 170 LYS A CA 1
ATOM 1324 C C . LYS A 1 170 ? -7.941 -0.237 3.220 1.00 95.31 170 LYS A C 1
ATOM 1326 O O . LYS A 1 170 ? -8.827 -0.667 3.960 1.00 95.31 170 LYS A O 1
ATOM 1331 N N . LEU A 1 171 ? -7.227 0.849 3.512 1.00 94.50 171 LEU A N 1
ATOM 133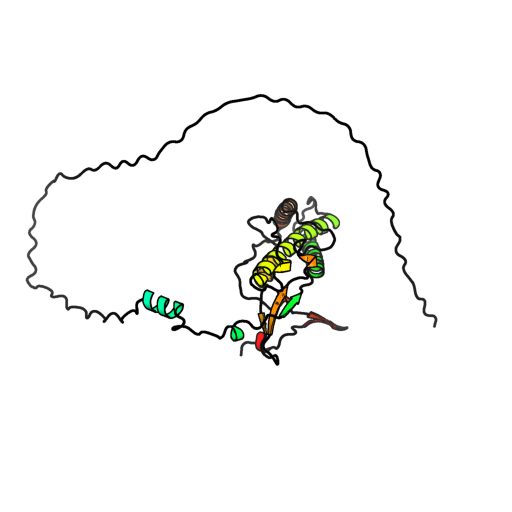2 C CA . LEU A 1 171 ? -7.435 1.648 4.720 1.00 94.50 171 LEU A CA 1
ATOM 1333 C C . LEU A 1 171 ? -8.822 2.296 4.746 1.00 94.50 171 LEU A C 1
ATOM 1335 O O . LEU A 1 171 ? -9.463 2.279 5.795 1.00 94.50 171 LEU A O 1
ATOM 1339 N N . ALA A 1 172 ? -9.333 2.765 3.605 1.00 93.69 172 ALA A N 1
ATOM 1340 C CA . ALA A 1 172 ? -10.697 3.279 3.492 1.00 93.69 172 ALA A CA 1
ATOM 1341 C C . ALA A 1 172 ? -11.741 2.240 3.931 1.00 93.69 172 ALA A C 1
ATOM 1343 O O . ALA A 1 172 ? -12.669 2.556 4.671 1.00 93.69 172 ALA A O 1
ATOM 1344 N N . ILE A 1 173 ? -11.559 0.976 3.534 1.00 92.06 173 ILE A N 1
ATOM 1345 C CA . ILE A 1 173 ? -12.438 -0.129 3.944 1.00 92.06 173 ILE A CA 1
ATOM 1346 C C . ILE A 1 173 ? -12.288 -0.423 5.440 1.00 92.06 173 ILE A C 1
ATOM 1348 O O . ILE A 1 173 ? -13.290 -0.609 6.130 1.00 92.06 173 ILE A O 1
ATOM 1352 N N . ALA A 1 174 ? -11.055 -0.445 5.955 1.00 91.06 174 ALA A N 1
ATOM 1353 C CA . ALA A 1 174 ? -10.794 -0.690 7.372 1.00 91.06 174 ALA A CA 1
ATOM 1354 C C . ALA A 1 174 ? -11.408 0.393 8.280 1.00 91.06 174 ALA A C 1
ATOM 1356 O O . ALA A 1 174 ? -11.886 0.078 9.368 1.00 91.06 174 ALA A O 1
ATOM 1357 N N . ASN A 1 175 ? -11.437 1.644 7.815 1.00 91.75 175 ASN A N 1
ATOM 1358 C CA . ASN A 1 175 ? -11.914 2.808 8.563 1.00 91.75 175 ASN A CA 1
ATOM 1359 C C . ASN A 1 175 ? -13.384 3.171 8.278 1.00 91.75 175 ASN A C 1
ATOM 1361 O O . ASN A 1 175 ? -13.908 4.094 8.892 1.00 91.75 175 ASN A O 1
ATOM 1365 N N . TYR A 1 176 ? -14.079 2.446 7.393 1.00 88.38 176 TYR A N 1
ATOM 1366 C CA . TYR A 1 176 ? -15.413 2.824 6.902 1.00 88.38 176 TYR A CA 1
ATOM 1367 C C . TYR A 1 176 ? -16.458 3.060 8.009 1.00 88.38 176 TYR A C 1
ATOM 1369 O O . TYR A 1 176 ? -17.291 3.954 7.898 1.00 88.38 176 TYR A O 1
ATOM 1377 N N . TYR A 1 177 ? -16.409 2.275 9.089 1.00 84.62 177 TYR A N 1
ATOM 1378 C CA . TYR A 1 177 ? -17.354 2.370 10.210 1.00 84.62 177 TYR A CA 1
ATOM 1379 C C . TYR A 1 177 ? -16.863 3.251 11.372 1.00 84.62 177 TYR A C 1
ATOM 1381 O O . TYR A 1 177 ? -17.522 3.305 12.410 1.00 84.62 177 TYR A O 1
ATOM 1389 N N . HIS A 1 178 ? -15.716 3.920 11.230 1.00 84.31 178 HIS A N 1
ATOM 1390 C CA . HIS A 1 178 ? -15.091 4.713 12.287 1.00 84.31 178 HIS A CA 1
ATOM 1391 C C . HIS A 1 178 ? -15.195 6.201 11.955 1.00 84.31 178 HIS A C 1
ATOM 1393 O O . HIS A 1 178 ? -14.445 6.716 11.133 1.00 84.31 178 HIS A O 1
ATOM 1399 N N . SER A 1 179 ? -16.145 6.890 12.594 1.00 79.25 179 SER A N 1
ATOM 1400 C CA . SER A 1 179 ? -16.485 8.289 12.294 1.00 79.25 179 SER A CA 1
ATOM 1401 C C . SER A 1 179 ? -15.315 9.262 12.443 1.00 79.25 179 SER A C 1
ATOM 1403 O O . SER A 1 179 ? -15.275 10.261 11.743 1.00 79.25 179 SER A O 1
ATOM 1405 N N . GLU A 1 180 ? -14.365 8.973 13.333 1.00 82.44 180 GLU A N 1
ATOM 1406 C CA . GLU A 1 180 ? -13.203 9.837 13.579 1.00 82.44 180 GLU A CA 1
ATOM 1407 C C . GLU A 1 180 ? -12.151 9.756 12.463 1.00 82.44 180 GLU A C 1
ATOM 1409 O O . GLU A 1 180 ? -11.428 10.718 12.225 1.00 82.44 180 GLU A O 1
ATOM 1414 N N . THR A 1 181 ? -12.049 8.618 11.769 1.00 85.56 181 THR A N 1
ATOM 1415 C CA . THR A 1 181 ? -10.989 8.365 10.780 1.00 85.56 181 THR A CA 1
ATOM 1416 C C . THR A 1 181 ? -11.506 8.218 9.355 1.00 85.56 181 THR A C 1
ATOM 1418 O O . THR A 1 181 ? -10.720 8.290 8.408 1.00 85.56 181 THR A O 1
ATOM 1421 N N . CYS A 1 182 ? -12.816 8.036 9.160 1.00 86.44 182 CYS A N 1
ATOM 1422 C CA . CYS A 1 182 ? -13.404 7.895 7.830 1.00 86.44 182 CYS A CA 1
ATOM 1423 C C . CYS A 1 182 ? -13.244 9.164 6.978 1.00 86.44 182 CYS A C 1
ATOM 1425 O O . CYS A 1 182 ? -13.223 9.073 5.749 1.00 86.44 182 CYS A O 1
ATOM 1427 N N . GLU A 1 183 ? -13.052 10.327 7.611 1.00 87.06 183 GLU A N 1
ATOM 1428 C CA . GLU A 1 183 ? -12.917 11.609 6.921 1.00 87.06 183 GLU A CA 1
ATOM 1429 C C . GLU A 1 183 ? -11.698 11.676 5.990 1.00 87.06 183 GLU A C 1
ATOM 1431 O O . GLU A 1 183 ? -11.717 12.357 4.962 1.00 87.06 183 GLU A O 1
ATOM 1436 N N . CYS A 1 184 ? -10.654 10.896 6.284 1.00 87.94 184 CYS A N 1
ATOM 1437 C CA . CYS A 1 184 ? -9.469 10.777 5.436 1.00 87.94 184 CYS A CA 1
ATOM 1438 C C . CYS A 1 184 ? -9.769 10.103 4.079 1.00 87.94 184 CYS A C 1
ATOM 1440 O O . CYS A 1 184 ? -8.955 10.174 3.151 1.00 87.94 184 CYS A O 1
ATOM 1442 N N . PHE A 1 185 ? -10.927 9.443 3.946 1.00 92.75 185 PHE A N 1
ATOM 1443 C CA . PHE A 1 185 ? -11.226 8.491 2.875 1.00 92.75 185 PHE A CA 1
ATOM 1444 C C . PHE A 1 185 ? -12.427 8.864 1.991 1.00 92.75 185 PHE A C 1
ATOM 1446 O O . PHE A 1 185 ? -12.947 8.021 1.261 1.00 92.75 185 PHE A O 1
ATOM 1453 N N . TYR A 1 186 ? -12.870 10.126 2.008 1.00 88.88 186 TYR A N 1
ATOM 1454 C CA . TYR A 1 186 ? -14.035 10.563 1.223 1.00 88.88 186 TYR A CA 1
ATOM 1455 C C . TYR A 1 186 ? -13.854 10.464 -0.295 1.00 88.88 186 TYR A C 1
ATOM 1457 O O . TYR A 1 186 ? -14.833 10.321 -1.030 1.00 88.88 186 TYR A O 1
ATOM 1465 N N . LYS A 1 187 ? -12.618 10.575 -0.789 1.00 90.75 187 LYS A N 1
ATOM 1466 C CA . LYS A 1 187 ? -12.341 10.522 -2.224 1.00 90.75 187 LYS A CA 1
ATOM 1467 C C . LYS A 1 187 ? -11.955 9.109 -2.625 1.00 90.75 187 LYS A C 1
ATOM 1469 O O . LYS A 1 187 ? -11.022 8.532 -2.081 1.00 90.75 187 LYS A O 1
ATOM 1474 N N . LYS A 1 188 ? -12.618 8.584 -3.649 1.00 92.31 188 LYS A N 1
ATOM 1475 C CA . LYS A 1 188 ? -12.259 7.300 -4.248 1.00 92.31 188 LYS A CA 1
ATOM 1476 C C . LYS A 1 188 ? -11.356 7.531 -5.469 1.00 92.31 188 LYS A C 1
ATOM 1478 O O . LYS A 1 188 ? -11.778 8.257 -6.371 1.00 92.31 188 LYS A O 1
ATOM 1483 N N . PRO A 1 189 ? -10.150 6.939 -5.531 1.00 94.12 189 PRO A N 1
ATOM 1484 C CA . PRO A 1 189 ? -9.333 6.986 -6.737 1.00 94.12 189 PRO A CA 1
ATOM 1485 C C . PRO A 1 189 ? -9.999 6.184 -7.860 1.00 94.12 189 PRO A C 1
ATOM 1487 O O . PRO A 1 189 ? -10.634 5.155 -7.615 1.00 94.12 189 PRO A O 1
ATOM 1490 N N . ASN A 1 190 ? -9.842 6.648 -9.100 1.00 95.25 190 ASN A N 1
ATOM 1491 C CA . ASN A 1 190 ? -10.204 5.861 -10.274 1.00 95.25 190 ASN A CA 1
ATOM 1492 C C . ASN A 1 190 ? -9.096 4.835 -10.533 1.00 95.25 190 ASN A C 1
ATOM 1494 O O . ASN A 1 190 ? -7.988 5.226 -10.886 1.00 95.25 190 ASN A O 1
ATOM 1498 N N . VAL A 1 191 ? -9.359 3.555 -10.293 1.00 95.44 191 VAL A N 1
ATOM 1499 C CA . VAL A 1 191 ? -8.352 2.484 -10.332 1.00 95.44 191 VAL A CA 1
ATOM 1500 C C . VAL A 1 191 ? -8.653 1.506 -11.467 1.00 95.44 191 VAL A C 1
ATOM 1502 O O . VAL A 1 191 ? -9.820 1.364 -11.838 1.00 95.44 191 VAL A O 1
ATOM 1505 N N . PRO A 1 192 ? -7.633 0.832 -12.029 1.00 95.44 192 PRO A N 1
ATOM 1506 C CA . PRO A 1 192 ? -7.864 -0.203 -13.029 1.00 95.44 192 PRO A CA 1
ATOM 1507 C C . PRO A 1 192 ? -8.624 -1.393 -12.438 1.00 95.44 192 PRO A C 1
ATOM 1509 O O . PRO A 1 192 ? -8.612 -1.615 -11.229 1.00 95.44 192 PRO A O 1
ATOM 1512 N N . ASP A 1 193 ? -9.287 -2.157 -13.302 1.00 93.06 193 ASP A N 1
ATOM 1513 C CA . ASP A 1 193 ? -9.955 -3.405 -12.939 1.00 93.06 193 ASP A CA 1
ATOM 1514 C C . ASP A 1 193 ? -9.511 -4.508 -13.920 1.00 93.06 193 ASP A C 1
ATOM 1516 O O . ASP A 1 193 ? -9.868 -4.433 -15.100 1.00 93.06 193 ASP A O 1
ATOM 1520 N N . PRO A 1 194 ? -8.690 -5.487 -13.488 1.00 94.56 194 PRO A N 1
ATOM 1521 C CA . PRO A 1 194 ? -8.199 -5.686 -12.119 1.00 94.56 194 PRO A CA 1
ATOM 1522 C C . PRO A 1 194 ? -7.132 -4.660 -11.685 1.00 94.56 194 PRO A C 1
ATOM 1524 O O . PRO A 1 194 ? -6.296 -4.238 -12.483 1.00 94.56 194 PRO A O 1
ATOM 1527 N N . PHE A 1 195 ? -7.117 -4.301 -10.391 1.00 96.69 195 PHE A N 1
ATOM 1528 C CA . PHE A 1 195 ? -6.030 -3.515 -9.791 1.00 96.69 195 PHE A CA 1
ATOM 1529 C C . PHE A 1 195 ? -4.986 -4.445 -9.169 1.00 96.69 195 PHE A C 1
ATOM 1531 O O . PHE A 1 195 ? -5.164 -4.972 -8.066 1.00 96.69 195 PHE A O 1
ATOM 1538 N N . GLU A 1 196 ? -3.895 -4.653 -9.895 1.00 97.56 196 GLU A N 1
ATOM 1539 C CA . GLU A 1 196 ? -2.799 -5.521 -9.480 1.00 97.56 196 GLU A CA 1
ATOM 1540 C C . GLU A 1 196 ? -1.597 -4.706 -9.011 1.00 97.56 196 GLU A C 1
ATOM 1542 O O . GLU A 1 196 ? -1.278 -3.692 -9.615 1.00 97.56 196 GLU A O 1
ATOM 1547 N N . VAL A 1 197 ? -0.905 -5.181 -7.975 1.00 98.12 197 VAL A N 1
ATOM 1548 C CA . VAL A 1 197 ? 0.369 -4.633 -7.472 1.00 98.12 197 VAL A CA 1
ATOM 1549 C C . VAL A 1 197 ? 1.400 -5.763 -7.367 1.00 98.12 197 VAL A C 1
ATOM 1551 O O . VAL A 1 197 ? 1.002 -6.933 -7.421 1.00 98.12 197 VAL A O 1
ATOM 1554 N N . PRO A 1 198 ? 2.708 -5.477 -7.206 1.00 97.88 198 PRO A N 1
ATOM 1555 C CA . PRO A 1 198 ? 3.697 -6.539 -7.051 1.00 97.88 198 PRO A CA 1
ATOM 1556 C C . PRO A 1 198 ? 3.351 -7.455 -5.867 1.00 97.88 198 PRO A C 1
ATOM 1558 O O . PRO A 1 198 ? 2.946 -6.985 -4.799 1.00 97.88 198 PRO A O 1
ATOM 1561 N N . GLU A 1 199 ? 3.481 -8.768 -6.066 1.00 96.00 199 GLU A N 1
ATOM 1562 C CA . GLU A 1 199 ? 2.886 -9.789 -5.187 1.00 96.00 199 GLU A CA 1
ATOM 1563 C C . GLU A 1 199 ? 3.213 -9.639 -3.683 1.00 96.00 199 GLU A C 1
ATOM 1565 O O . GLU A 1 199 ? 2.279 -9.749 -2.878 1.00 96.00 199 GLU A O 1
ATOM 1570 N N . PRO A 1 200 ? 4.458 -9.331 -3.260 1.00 94.69 200 PRO A N 1
ATOM 1571 C CA . PRO A 1 200 ? 4.768 -9.146 -1.839 1.00 94.69 200 PRO A CA 1
ATOM 1572 C C . PRO A 1 200 ? 3.923 -8.048 -1.179 1.00 94.69 200 PRO A C 1
ATOM 1574 O O . PRO A 1 200 ? 3.442 -8.211 -0.055 1.00 94.69 200 PRO A O 1
ATOM 1577 N N . TYR A 1 201 ? 3.673 -6.950 -1.898 1.00 96.69 201 TYR A N 1
ATOM 1578 C CA . TYR A 1 201 ? 2.835 -5.858 -1.406 1.00 96.69 201 TYR A CA 1
ATOM 1579 C C . TYR A 1 201 ? 1.356 -6.226 -1.434 1.00 96.69 201 TYR A C 1
ATOM 1581 O O . TYR A 1 201 ? 0.624 -5.852 -0.520 1.00 96.69 201 TYR A O 1
ATOM 1589 N N . ALA A 1 202 ? 0.908 -7.004 -2.426 1.00 95.56 202 ALA A N 1
ATOM 1590 C CA . ALA A 1 202 ? -0.475 -7.470 -2.471 1.00 95.56 202 ALA A CA 1
ATOM 1591 C C . ALA A 1 202 ? -0.837 -8.272 -1.209 1.00 95.56 202 ALA A C 1
ATOM 1593 O O . ALA A 1 202 ? -1.901 -8.071 -0.615 1.00 95.56 202 ALA A O 1
ATOM 1594 N N . LEU A 1 203 ? 0.071 -9.145 -0.760 1.00 91.69 203 LEU A N 1
ATOM 1595 C CA . LEU A 1 203 ? -0.094 -9.911 0.475 1.00 91.69 203 LEU A CA 1
ATOM 1596 C C . LEU A 1 203 ? -0.123 -8.996 1.708 1.00 91.69 203 LEU A C 1
ATOM 1598 O O . LEU A 1 203 ? -1.062 -9.076 2.502 1.00 91.69 203 LEU A O 1
ATOM 1602 N N . ALA A 1 204 ? 0.862 -8.101 1.840 1.00 92.94 204 ALA A N 1
ATOM 1603 C CA . ALA A 1 204 ? 0.970 -7.193 2.981 1.00 92.94 204 ALA A CA 1
ATOM 1604 C C . ALA A 1 204 ? -0.262 -6.279 3.122 1.00 92.94 204 ALA A C 1
ATOM 1606 O O . ALA A 1 204 ? -0.814 -6.150 4.217 1.00 92.94 204 ALA A O 1
ATOM 1607 N N . ILE A 1 205 ? -0.741 -5.706 2.010 1.00 95.62 205 ILE A N 1
ATOM 1608 C CA . ILE A 1 205 ? -1.942 -4.860 1.979 1.00 95.62 205 ILE A CA 1
ATOM 1609 C C . ILE A 1 205 ? -3.192 -5.687 2.297 1.00 95.62 205 ILE A C 1
ATOM 1611 O O . ILE A 1 205 ? -4.054 -5.232 3.044 1.00 95.62 205 ILE A O 1
ATOM 1615 N N . SER A 1 206 ? -3.311 -6.918 1.791 1.00 94.00 206 SER A N 1
ATOM 1616 C CA . SER A 1 206 ? -4.476 -7.771 2.091 1.00 94.00 206 SER A CA 1
ATOM 1617 C C . SER A 1 206 ? -4.636 -8.011 3.597 1.00 94.00 206 SER A C 1
ATOM 1619 O O . SER A 1 206 ? -5.760 -8.054 4.097 1.00 94.00 206 SER A O 1
ATOM 1621 N N . GLN A 1 207 ? -3.516 -8.093 4.321 1.00 92.12 207 GLN A N 1
ATOM 1622 C CA . GLN A 1 207 ? -3.455 -8.277 5.772 1.00 92.12 207 GLN A CA 1
ATOM 1623 C C . GLN A 1 207 ? -3.476 -6.961 6.571 1.00 92.12 207 GLN A C 1
ATOM 1625 O O . GLN A 1 207 ? -3.256 -6.978 7.783 1.00 92.12 207 GLN A O 1
ATOM 1630 N N . LEU A 1 208 ? -3.706 -5.814 5.930 1.00 92.31 208 LEU A N 1
ATOM 1631 C CA . LEU A 1 208 ? -3.816 -4.528 6.609 1.00 92.31 208 LEU A CA 1
ATOM 1632 C C . LEU A 1 208 ? -5.234 -4.348 7.164 1.00 92.31 208 LEU A C 1
ATOM 1634 O O . LEU A 1 208 ? -6.219 -4.386 6.424 1.00 92.31 208 LEU A O 1
ATOM 1638 N N . GLY A 1 209 ? -5.353 -4.154 8.476 1.00 91.19 209 GLY A N 1
ATOM 1639 C CA . GLY A 1 209 ? -6.648 -4.020 9.136 1.00 91.19 209 GLY A CA 1
ATOM 1640 C C . GLY A 1 209 ? -6.532 -3.895 10.649 1.00 91.19 209 GLY A C 1
ATOM 1641 O O . GLY A 1 209 ? -5.434 -3.866 11.201 1.00 91.19 209 GLY A O 1
ATOM 1642 N N . LYS A 1 210 ? -7.686 -3.822 11.316 1.00 89.62 210 LYS A N 1
ATOM 1643 C CA . LYS A 1 210 ? -7.759 -3.718 12.776 1.00 89.62 210 LYS A CA 1
ATOM 1644 C C . LYS A 1 210 ? -7.197 -4.961 13.467 1.00 89.62 210 LYS A C 1
ATOM 1646 O O . LYS A 1 210 ? -7.441 -6.084 13.021 1.00 89.62 210 LYS A O 1
ATOM 1651 N N . VAL A 1 211 ? -6.519 -4.753 14.589 1.00 89.50 211 VAL A N 1
ATOM 1652 C CA . VAL A 1 211 ? -5.954 -5.822 15.421 1.00 89.50 211 VAL A CA 1
ATOM 1653 C C . VAL A 1 211 ? -6.344 -5.615 16.879 1.00 89.50 211 VAL A C 1
ATOM 1655 O O . VAL A 1 211 ? -6.291 -4.499 17.391 1.00 89.50 211 VAL A O 1
ATOM 1658 N N . LYS A 1 212 ? -6.771 -6.689 17.548 1.00 87.88 212 LYS A N 1
ATOM 1659 C CA . LYS A 1 212 ? -7.039 -6.677 18.990 1.00 87.88 212 LYS A CA 1
ATOM 1660 C C . LYS A 1 212 ? -5.760 -7.077 19.717 1.00 87.88 212 LYS A C 1
ATOM 1662 O O . LYS A 1 212 ? -5.236 -8.152 19.452 1.00 87.88 212 LYS A O 1
ATOM 1667 N N . ILE A 1 213 ? -5.300 -6.226 20.623 1.00 86.50 213 ILE A N 1
ATOM 1668 C CA . ILE A 1 213 ? -4.112 -6.427 21.445 1.00 86.50 213 ILE A CA 1
ATOM 1669 C C . ILE A 1 213 ? -4.554 -6.806 22.862 1.00 86.50 213 ILE A C 1
ATOM 1671 O O . ILE A 1 213 ? -5.312 -6.081 23.510 1.00 86.50 213 ILE A O 1
ATOM 1675 N N . ARG A 1 214 ? -4.076 -7.958 23.326 1.00 84.50 214 ARG A N 1
ATOM 1676 C CA . ARG A 1 214 ? -4.256 -8.510 24.675 1.00 84.50 214 ARG A CA 1
ATOM 1677 C C . ARG A 1 214 ? -2.965 -8.380 25.488 1.00 84.50 214 ARG A C 1
ATOM 1679 O O . ARG A 1 214 ? -1.925 -8.029 24.933 1.00 84.50 214 ARG A O 1
ATOM 1686 N N . GLY A 1 215 ? -3.033 -8.653 26.790 1.00 77.44 215 GLY A N 1
ATOM 1687 C CA . GLY A 1 215 ? -1.864 -8.626 27.683 1.00 77.44 215 GLY A CA 1
ATOM 1688 C C . GLY A 1 215 ? -1.390 -7.217 28.067 1.00 77.44 215 GLY A C 1
ATOM 1689 O O . GLY A 1 215 ? -0.346 -7.057 28.692 1.00 77.44 215 GLY A O 1
ATOM 1690 N N . LEU A 1 216 ? -2.144 -6.179 27.694 1.00 79.56 216 LEU A N 1
ATOM 1691 C CA . LEU A 1 216 ? -1.988 -4.822 28.217 1.00 79.56 216 LEU A CA 1
ATOM 1692 C C . LEU A 1 216 ? -2.879 -4.638 29.453 1.00 79.56 216 LEU A C 1
ATOM 1694 O O . LEU A 1 216 ? -3.792 -5.429 29.686 1.00 79.56 216 LEU A O 1
ATOM 1698 N N . ARG A 1 217 ? -2.637 -3.569 30.229 1.00 79.44 217 ARG A N 1
ATOM 1699 C CA . ARG A 1 217 ? -3.487 -3.206 31.380 1.00 79.44 217 ARG A CA 1
ATOM 1700 C C . ARG A 1 217 ? -4.963 -3.086 30.983 1.00 79.44 217 ARG A C 1
ATOM 1702 O O . ARG A 1 217 ? -5.822 -3.521 31.739 1.00 79.44 217 ARG A O 1
ATOM 1709 N N . ASP A 1 218 ? -5.204 -2.542 29.794 1.00 78.19 218 ASP A N 1
ATOM 1710 C CA . ASP A 1 218 ? -6.511 -2.417 29.162 1.00 78.19 218 ASP A CA 1
ATOM 1711 C C . ASP A 1 218 ? -6.444 -3.060 27.768 1.00 78.19 218 ASP A C 1
ATOM 1713 O O . ASP A 1 218 ? -5.460 -2.874 27.049 1.00 78.19 218 ASP A O 1
ATOM 1717 N N . GLU A 1 219 ? -7.463 -3.827 27.367 1.00 79.25 219 GLU A N 1
ATOM 1718 C CA . GLU A 1 219 ? -7.521 -4.380 26.008 1.00 79.25 219 GLU A CA 1
ATOM 1719 C C . GLU A 1 219 ? -7.647 -3.246 24.981 1.00 79.25 219 GLU A C 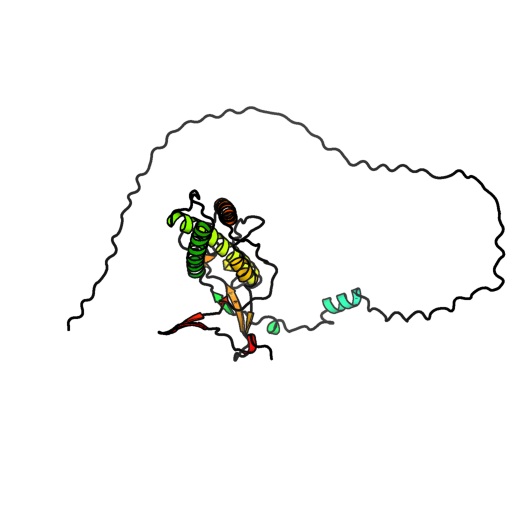1
ATOM 1721 O O . GLU A 1 219 ? -8.587 -2.452 25.026 1.00 79.25 219 GLU A O 1
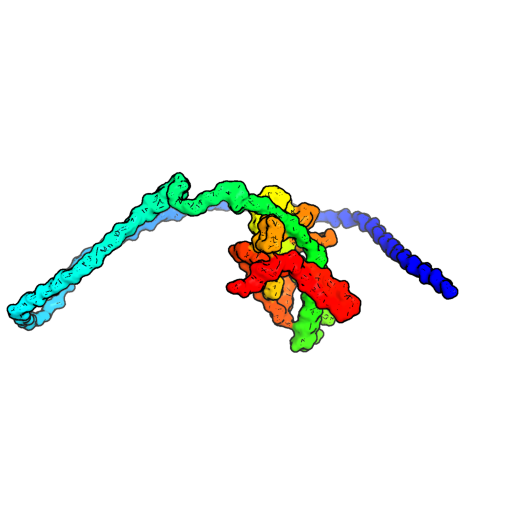ATOM 1726 N N . VAL A 1 220 ? -6.729 -3.199 24.014 1.00 86.19 220 VAL A N 1
ATOM 1727 C CA . VAL A 1 220 ? -6.703 -2.155 22.980 1.00 86.19 220 VAL A CA 1
ATOM 1728 C C . VAL A 1 220 ? -7.044 -2.765 21.628 1.00 86.19 220 VAL A C 1
ATOM 1730 O O . VAL A 1 220 ? -6.522 -3.814 21.254 1.00 86.19 220 VAL A O 1
ATOM 1733 N N . VAL A 1 221 ? -7.898 -2.098 20.853 1.00 88.50 221 VAL A N 1
ATOM 1734 C CA . VAL A 1 221 ? -8.060 -2.392 19.424 1.00 88.50 221 VAL A CA 1
ATOM 1735 C C . VAL A 1 221 ? -7.317 -1.321 18.649 1.00 88.50 221 VAL A C 1
ATOM 1737 O O . VAL A 1 221 ? -7.685 -0.157 18.712 1.00 88.50 221 VAL A O 1
ATOM 1740 N N . ALA A 1 222 ? -6.274 -1.704 17.926 1.00 89.81 222 ALA A N 1
ATOM 1741 C CA . ALA A 1 222 ? -5.517 -0.792 17.088 1.00 89.81 222 ALA A CA 1
ATOM 1742 C C . ALA A 1 222 ? -6.084 -0.794 15.662 1.00 89.81 222 ALA A C 1
ATOM 1744 O O . ALA A 1 222 ? -6.366 -1.857 15.098 1.00 89.81 222 ALA A O 1
ATOM 1745 N N . LEU A 1 223 ? -6.248 0.392 15.079 1.00 92.12 223 LEU A N 1
ATOM 1746 C CA . LEU A 1 223 ? -6.786 0.591 13.735 1.00 92.12 223 LEU A CA 1
ATOM 1747 C C . LEU A 1 223 ? -5.788 1.404 12.899 1.00 92.12 223 LEU A C 1
ATOM 1749 O O . LEU A 1 223 ? -5.504 2.546 13.261 1.00 92.12 223 LEU A O 1
ATOM 1753 N N . PRO A 1 224 ? -5.263 0.859 11.789 1.00 93.94 224 PRO A N 1
ATOM 1754 C CA . PRO A 1 224 ? -4.372 1.619 10.930 1.00 93.94 224 PRO A CA 1
ATOM 1755 C C . PRO A 1 224 ? -5.156 2.703 10.181 1.00 93.94 224 PRO A C 1
ATOM 1757 O O . PRO A 1 224 ? -6.226 2.438 9.628 1.00 93.94 224 PRO A O 1
ATOM 1760 N N . THR A 1 225 ? -4.616 3.916 10.133 1.00 94.50 225 THR A N 1
ATOM 1761 C CA . THR A 1 225 ? -5.184 5.058 9.404 1.00 94.50 225 THR A CA 1
ATOM 1762 C C . THR A 1 225 ? -4.074 5.928 8.803 1.00 94.50 225 THR A C 1
ATOM 1764 O O . THR A 1 225 ? -2.900 5.564 8.838 1.00 94.50 225 THR A O 1
ATOM 1767 N N . ILE A 1 226 ? -4.436 7.074 8.233 1.00 93.94 226 ILE A N 1
ATOM 1768 C CA . ILE A 1 226 ? -3.518 8.094 7.719 1.00 93.94 226 ILE A CA 1
ATOM 1769 C C . ILE A 1 226 ? -3.919 9.475 8.240 1.00 93.94 226 ILE A C 1
ATOM 1771 O O . ILE A 1 226 ? -5.098 9.677 8.550 1.00 93.94 226 ILE A O 1
ATOM 1775 N N . PRO A 1 227 ? -2.996 10.450 8.250 1.00 90.38 227 PRO A N 1
ATOM 1776 C CA . PRO A 1 227 ? -3.357 11.823 8.563 1.00 90.38 227 PRO A CA 1
ATOM 1777 C C . PRO A 1 227 ? -4.288 12.403 7.489 1.00 90.38 227 PRO A C 1
ATOM 1779 O O . PRO A 1 227 ? -4.104 12.164 6.291 1.00 90.38 227 PRO A O 1
ATOM 1782 N N . VAL A 1 228 ? -5.245 13.238 7.905 1.00 88.06 228 VAL A N 1
ATOM 1783 C CA . VAL A 1 228 ? -6.269 13.849 7.028 1.00 88.06 228 VAL A CA 1
ATOM 1784 C C . VAL A 1 228 ? -5.656 14.557 5.814 1.00 88.06 228 VAL A C 1
ATOM 1786 O O . VAL A 1 228 ? -6.176 14.455 4.701 1.00 88.06 228 VAL A O 1
ATOM 1789 N N . ALA A 1 229 ? -4.507 15.218 5.995 1.00 86.62 229 ALA A N 1
ATOM 1790 C CA . ALA A 1 229 ? -3.792 15.925 4.929 1.00 86.62 229 ALA A CA 1
ATOM 1791 C C . ALA A 1 229 ? -3.463 15.026 3.719 1.00 86.62 229 ALA A C 1
ATOM 1793 O O . ALA A 1 229 ? -3.547 15.472 2.572 1.00 86.62 229 ALA A O 1
ATOM 1794 N N . HIS A 1 230 ? -3.169 13.744 3.958 1.00 88.69 230 HIS A N 1
ATOM 1795 C CA . HIS A 1 230 ? -2.832 12.774 2.914 1.00 88.69 230 HIS A CA 1
ATOM 1796 C C . HIS A 1 230 ? -4.064 12.239 2.165 1.00 88.69 230 HIS A C 1
ATOM 1798 O O . HIS A 1 230 ? -3.941 11.721 1.051 1.00 88.69 230 HIS A O 1
ATOM 1804 N N . GLY A 1 231 ? -5.266 12.392 2.731 1.00 88.19 231 GLY A N 1
ATOM 1805 C CA . GLY A 1 231 ? -6.506 11.871 2.155 1.00 88.19 231 GLY A CA 1
ATOM 1806 C C . GLY A 1 231 ? -6.878 12.494 0.808 1.00 88.19 231 GLY A C 1
ATOM 1807 O O . GLY A 1 231 ? -7.406 11.824 -0.077 1.00 88.19 231 GLY A O 1
ATOM 1808 N N . THR A 1 232 ? -6.536 13.769 0.603 1.00 89.19 232 THR A N 1
ATOM 1809 C CA . THR A 1 232 ? -6.874 14.510 -0.627 1.00 89.19 232 THR A CA 1
ATOM 1810 C C . THR A 1 232 ? -6.200 13.967 -1.887 1.00 89.19 232 THR A C 1
ATOM 1812 O O . THR A 1 232 ? -6.689 14.236 -2.988 1.00 89.19 232 THR A O 1
ATOM 1815 N N . ARG A 1 233 ? -5.106 13.214 -1.716 1.00 91.88 233 ARG A N 1
ATOM 1816 C CA . ARG A 1 233 ? -4.229 12.692 -2.773 1.00 91.88 233 ARG A CA 1
ATOM 1817 C C . ARG A 1 233 ? -3.997 11.190 -2.650 1.00 91.88 233 ARG A C 1
ATOM 1819 O O . ARG A 1 233 ? -2.983 10.678 -3.111 1.00 91.88 233 ARG A O 1
ATOM 1826 N N . PHE A 1 234 ? -4.941 10.488 -2.023 1.00 95.06 234 PHE A N 1
ATOM 1827 C CA . PHE A 1 234 ? -4.917 9.029 -1.907 1.00 95.06 234 PHE A CA 1
ATOM 1828 C C . PHE A 1 234 ? -3.641 8.487 -1.239 1.00 95.06 234 PHE A C 1
ATOM 1830 O O . PHE A 1 234 ? -3.191 7.391 -1.558 1.00 95.06 234 PHE A O 1
ATOM 1837 N N . GLY A 1 235 ? -3.032 9.264 -0.335 1.00 92.56 235 GLY A N 1
ATOM 1838 C CA . GLY A 1 235 ? -1.803 8.878 0.357 1.00 92.56 235 GLY A CA 1
ATOM 1839 C C . GLY A 1 235 ? -0.487 9.207 -0.352 1.00 92.56 235 GLY A C 1
ATOM 1840 O O . GLY A 1 235 ? 0.562 9.010 0.256 1.00 92.56 235 GLY A O 1
ATOM 1841 N N . LEU A 1 236 ? -0.516 9.713 -1.590 1.00 95.31 236 LEU A N 1
ATOM 1842 C CA . LEU A 1 236 ? 0.695 9.985 -2.370 1.00 95.31 236 LEU A CA 1
ATOM 1843 C C . LEU A 1 236 ? 1.540 11.134 -1.771 1.00 95.31 236 LEU A C 1
ATOM 1845 O O . LEU A 1 236 ? 0.970 12.127 -1.302 1.00 95.31 236 LEU A O 1
ATOM 1849 N N . PRO A 1 237 ? 2.885 11.027 -1.787 1.00 91.81 237 PRO A N 1
ATOM 1850 C CA . PRO A 1 237 ? 3.789 12.029 -1.216 1.00 91.81 237 PRO A CA 1
ATOM 1851 C C . PRO A 1 237 ? 4.005 13.237 -2.139 1.00 91.81 237 PRO A C 1
ATOM 1853 O O . PRO A 1 237 ? 3.665 13.220 -3.320 1.00 91.81 237 PRO A O 1
ATOM 1856 N N . GLY A 1 238 ? 4.609 14.309 -1.619 1.00 87.81 238 GLY A N 1
ATOM 1857 C CA . GLY A 1 238 ? 5.192 15.358 -2.469 1.00 87.81 238 GLY A CA 1
ATOM 1858 C C . GLY A 1 238 ? 4.148 16.138 -3.259 1.00 87.81 238 GLY A C 1
ATOM 1859 O O . GLY A 1 238 ? 3.226 16.653 -2.652 1.00 87.81 238 GLY A O 1
ATOM 1860 N N . ASP A 1 239 ? 4.266 16.175 -4.585 1.00 88.06 239 ASP A N 1
ATOM 1861 C CA . ASP A 1 239 ? 3.284 16.736 -5.534 1.00 88.06 239 ASP A CA 1
ATOM 1862 C C . ASP A 1 239 ? 2.760 15.679 -6.534 1.00 88.06 239 ASP A C 1
ATOM 1864 O O . ASP A 1 239 ? 1.997 15.992 -7.450 1.00 88.06 239 ASP A O 1
ATOM 1868 N N . GLU A 1 240 ? 3.106 14.406 -6.302 1.00 91.19 240 GLU A N 1
ATOM 1869 C CA . GLU A 1 240 ? 2.660 13.234 -7.057 1.00 91.19 240 GLU A CA 1
ATOM 1870 C C . GLU A 1 240 ? 1.141 13.174 -7.248 1.00 91.19 240 GLU A C 1
ATOM 1872 O O . GLU A 1 240 ? 0.341 13.462 -6.341 1.00 91.19 240 GLU A O 1
ATOM 1877 N N . ARG A 1 241 ? 0.735 12.748 -8.444 1.00 92.62 241 ARG A N 1
ATOM 1878 C CA . ARG A 1 241 ? -0.670 12.582 -8.815 1.00 92.62 241 ARG A CA 1
ATOM 1879 C C . ARG A 1 241 ? -0.899 11.184 -9.349 1.00 92.62 241 ARG A C 1
ATOM 1881 O O . ARG A 1 241 ? -0.093 10.639 -10.091 1.00 92.62 241 ARG A O 1
ATOM 1888 N N . TRP A 1 242 ? -2.045 10.623 -8.986 1.00 96.44 242 TRP A N 1
ATOM 1889 C CA . TRP A 1 242 ? -2.452 9.329 -9.501 1.00 96.44 242 TRP A CA 1
ATOM 1890 C C . TRP A 1 242 ? -2.811 9.430 -10.988 1.00 96.44 242 TRP A C 1
ATOM 1892 O O . TRP A 1 242 ? -3.717 10.184 -11.353 1.00 96.44 242 TRP A O 1
ATOM 1902 N N . ASN A 1 243 ? -2.131 8.637 -11.817 1.00 96.50 243 ASN A N 1
ATOM 1903 C CA . ASN A 1 243 ? -2.455 8.438 -13.223 1.00 96.50 243 ASN A CA 1
ATOM 1904 C C . ASN A 1 243 ? -2.627 6.939 -13.505 1.00 96.50 243 ASN A C 1
ATOM 1906 O O . ASN A 1 243 ? -1.669 6.169 -13.495 1.00 96.50 243 ASN A O 1
ATOM 1910 N N . GLN A 1 244 ? -3.869 6.531 -13.762 1.00 97.00 244 GLN A N 1
ATOM 1911 C CA . GLN A 1 244 ? -4.216 5.139 -14.040 1.00 97.00 244 GLN A CA 1
ATOM 1912 C C . GLN A 1 244 ? -3.548 4.607 -15.316 1.00 97.00 244 GLN A C 1
ATOM 1914 O O . GLN A 1 244 ? -3.151 3.443 -15.343 1.00 97.00 244 GLN A O 1
ATOM 1919 N N . SER A 1 245 ? -3.436 5.427 -16.363 1.00 97.12 245 SER A N 1
ATOM 1920 C CA . SER A 1 245 ? -2.894 4.995 -17.656 1.00 97.12 245 SER A CA 1
ATOM 1921 C C . SER A 1 245 ? -1.406 4.678 -17.550 1.00 97.12 245 SER A C 1
ATOM 1923 O O . SER A 1 245 ? -0.983 3.594 -17.950 1.00 97.12 245 SER A O 1
ATOM 1925 N N . ASP A 1 246 ? -0.638 5.578 -16.931 1.00 96.62 246 ASP A N 1
ATOM 1926 C CA . ASP A 1 246 ? 0.801 5.390 -16.702 1.00 96.62 246 ASP A CA 1
ATOM 1927 C C . ASP A 1 246 ? 1.047 4.154 -15.836 1.00 96.62 246 ASP A C 1
ATOM 1929 O O . ASP A 1 246 ? 1.941 3.357 -16.114 1.00 96.62 246 ASP A O 1
ATOM 1933 N N . TYR A 1 247 ? 0.197 3.945 -14.826 1.00 98.12 247 TYR A N 1
ATOM 1934 C CA . TYR A 1 247 ? 0.274 2.766 -13.977 1.00 98.12 247 TYR A CA 1
ATOM 1935 C C . TYR A 1 247 ? 0.057 1.458 -14.747 1.00 98.12 247 TYR A C 1
ATOM 1937 O O . TYR A 1 247 ? 0.828 0.517 -14.577 1.00 98.12 247 TYR A O 1
ATOM 1945 N N . CYS A 1 248 ? -0.959 1.384 -15.612 1.00 97.56 248 CYS A N 1
ATOM 1946 C CA . CYS A 1 248 ? -1.217 0.175 -16.401 1.00 97.56 248 CYS A CA 1
ATOM 1947 C C . CYS A 1 248 ? -0.032 -0.154 -17.321 1.00 97.56 248 CYS A C 1
ATOM 1949 O O . CYS A 1 248 ? 0.411 -1.301 -17.370 1.00 97.56 248 CYS A O 1
ATOM 1951 N N . LEU A 1 249 ? 0.536 0.863 -17.980 1.00 96.50 249 LEU A N 1
ATOM 1952 C CA . LEU A 1 249 ? 1.731 0.705 -18.813 1.00 96.50 249 LEU A CA 1
ATOM 1953 C C . LEU A 1 249 ? 2.937 0.226 -17.994 1.00 96.50 249 LEU A C 1
ATOM 1955 O O . LEU A 1 249 ? 3.663 -0.668 -18.433 1.00 96.50 249 LEU A O 1
ATOM 1959 N N . ALA A 1 250 ? 3.130 0.775 -16.793 1.00 96.69 250 ALA A N 1
ATOM 1960 C CA . ALA A 1 250 ? 4.186 0.358 -15.879 1.00 96.69 250 ALA A CA 1
ATOM 1961 C C . ALA A 1 250 ? 4.029 -1.104 -15.431 1.00 96.69 250 ALA A C 1
ATOM 1963 O O . ALA A 1 250 ? 5.010 -1.847 -15.416 1.00 96.69 250 ALA A O 1
ATOM 1964 N N . VAL A 1 251 ? 2.808 -1.548 -15.114 1.00 97.31 251 VAL A N 1
ATOM 1965 C CA . VAL A 1 251 ? 2.524 -2.950 -14.763 1.00 97.31 251 VAL A CA 1
ATOM 1966 C C . VAL A 1 251 ? 2.858 -3.883 -15.926 1.00 97.31 251 VAL A C 1
ATOM 1968 O O . VAL A 1 251 ? 3.552 -4.882 -15.730 1.00 97.31 251 VAL A O 1
ATOM 1971 N N . ASP A 1 252 ? 2.425 -3.555 -17.143 1.00 95.81 252 ASP A N 1
ATOM 1972 C CA . ASP A 1 252 ? 2.719 -4.365 -18.331 1.00 95.81 252 ASP A CA 1
ATOM 1973 C C . ASP A 1 252 ? 4.223 -4.431 -18.621 1.00 95.81 252 ASP A C 1
ATOM 1975 O O . ASP A 1 252 ? 4.758 -5.489 -18.967 1.00 95.81 252 ASP A O 1
ATOM 1979 N N . CYS A 1 253 ? 4.921 -3.310 -18.444 1.00 93.25 253 CYS A N 1
ATOM 1980 C CA . CYS A 1 253 ? 6.371 -3.214 -18.556 1.00 93.25 253 CYS A CA 1
ATOM 1981 C C . CYS A 1 253 ? 7.074 -4.123 -17.531 1.00 93.25 253 CYS A C 1
ATOM 1983 O O . CYS A 1 253 ? 7.895 -4.969 -17.892 1.00 93.25 253 CYS A O 1
ATOM 1985 N N . ALA A 1 254 ? 6.674 -4.029 -16.263 1.00 94.19 254 ALA A N 1
ATOM 1986 C CA . ALA A 1 254 ? 7.227 -4.806 -15.160 1.00 94.19 254 ALA A CA 1
ATOM 1987 C C . ALA A 1 254 ? 6.968 -6.320 -15.299 1.00 94.19 254 ALA A C 1
ATOM 1989 O O . ALA A 1 254 ? 7.834 -7.143 -14.992 1.00 94.19 254 ALA A O 1
ATOM 1990 N N . LYS A 1 255 ? 5.803 -6.717 -15.820 1.00 95.12 255 LYS A N 1
ATOM 1991 C CA . LYS A 1 255 ? 5.499 -8.126 -16.116 1.00 95.12 255 LYS A CA 1
ATOM 1992 C C . LYS A 1 255 ? 6.411 -8.697 -17.202 1.00 95.12 255 LYS A C 1
ATOM 1994 O O . LYS A 1 255 ? 6.857 -9.837 -17.078 1.00 95.12 255 LYS A O 1
ATOM 1999 N N . LYS A 1 256 ? 6.737 -7.916 -18.241 1.00 92.19 256 LYS A N 1
ATOM 2000 C CA . LYS A 1 256 ? 7.646 -8.350 -19.322 1.00 92.19 256 LYS A CA 1
ATOM 2001 C C . LYS A 1 256 ? 9.051 -8.661 -18.803 1.00 92.19 256 LYS A C 1
ATOM 2003 O O . LYS A 1 256 ? 9.633 -9.661 -19.218 1.00 92.19 256 LYS A O 1
ATOM 2008 N N . ILE A 1 257 ? 9.548 -7.884 -17.838 1.00 90.50 257 ILE A N 1
ATOM 2009 C CA . ILE A 1 257 ? 10.837 -8.146 -17.170 1.00 90.50 257 ILE A CA 1
ATOM 2010 C C . ILE A 1 257 ? 10.753 -9.229 -16.082 1.00 90.50 257 ILE A C 1
ATOM 2012 O O . ILE A 1 257 ? 11.765 -9.593 -15.496 1.00 90.50 257 ILE A O 1
ATOM 2016 N N . GLY A 1 258 ? 9.573 -9.812 -15.848 1.00 91.75 258 GLY A N 1
ATOM 2017 C CA . GLY A 1 258 ? 9.400 -10.978 -14.983 1.00 91.75 258 GLY A CA 1
ATOM 2018 C C . GLY A 1 258 ? 9.003 -10.678 -13.540 1.00 91.75 258 GLY A C 1
ATOM 2019 O O . GLY A 1 258 ? 9.082 -11.583 -12.714 1.00 91.75 258 GLY A O 1
ATOM 2020 N N . ILE A 1 259 ? 8.557 -9.459 -13.223 1.00 94.81 259 ILE A N 1
ATOM 2021 C CA . ILE A 1 259 ? 7.991 -9.138 -11.906 1.00 94.81 259 ILE A CA 1
ATOM 2022 C C . ILE A 1 259 ? 6.565 -9.691 -11.818 1.00 94.81 259 ILE A C 1
ATOM 2024 O O . ILE A 1 259 ? 5.774 -9.570 -12.754 1.00 94.81 259 ILE A O 1
ATOM 2028 N N . TRP A 1 260 ? 6.238 -10.316 -10.687 1.00 96.38 260 TRP A N 1
ATOM 2029 C CA . TRP A 1 260 ? 4.945 -10.961 -10.469 1.00 96.38 260 TRP A CA 1
ATOM 2030 C C . TRP A 1 260 ? 3.972 -10.005 -9.790 1.00 96.38 260 TRP A C 1
ATOM 2032 O O . TRP A 1 260 ? 4.327 -9.295 -8.847 1.00 96.38 260 TRP A O 1
ATOM 2042 N N . PHE A 1 261 ? 2.731 -10.013 -10.265 1.00 97.50 261 PHE A N 1
ATOM 2043 C CA . PHE A 1 261 ? 1.667 -9.121 -9.821 1.00 97.50 261 PHE A CA 1
ATOM 2044 C C . PHE A 1 261 ? 0.465 -9.918 -9.331 1.00 97.50 261 PHE A C 1
ATOM 2046 O O . PHE A 1 261 ? 0.220 -11.038 -9.779 1.00 97.50 261 PHE A O 1
ATOM 2053 N N . LYS A 1 262 ? -0.280 -9.329 -8.396 1.00 97.62 262 LYS A N 1
ATOM 2054 C CA . LYS A 1 262 ? -1.469 -9.936 -7.807 1.00 97.62 262 LYS A CA 1
ATOM 2055 C C . LYS A 1 262 ? -2.468 -8.873 -7.379 1.00 97.62 262 LYS A C 1
ATOM 2057 O O . LYS A 1 262 ? -2.095 -7.773 -6.969 1.00 97.62 262 LYS A O 1
ATOM 2062 N N . THR A 1 263 ? -3.747 -9.221 -7.424 1.00 96.56 263 THR A N 1
ATOM 2063 C CA . THR A 1 263 ? -4.821 -8.406 -6.852 1.00 96.56 263 THR A CA 1
ATOM 2064 C C . THR A 1 263 ? -4.837 -8.516 -5.330 1.00 96.56 263 THR A C 1
ATOM 2066 O O . THR A 1 263 ? -4.696 -9.610 -4.779 1.00 96.56 263 THR A O 1
ATOM 2069 N N . VAL A 1 264 ? -5.079 -7.402 -4.643 1.00 93.44 264 VAL A N 1
ATOM 2070 C CA . VAL A 1 264 ? -5.285 -7.391 -3.187 1.00 93.44 264 VAL A CA 1
ATOM 2071 C C . VAL A 1 264 ? -6.665 -7.937 -2.840 1.00 93.44 264 VAL A C 1
ATOM 2073 O O . VAL A 1 264 ? -7.673 -7.506 -3.402 1.00 93.44 264 VAL A O 1
ATOM 2076 N N . ASP A 1 265 ? -6.730 -8.821 -1.844 1.00 90.69 265 ASP A N 1
ATOM 2077 C CA . ASP A 1 265 ? -8.008 -9.236 -1.278 1.00 90.69 265 ASP A CA 1
ATOM 2078 C C . ASP A 1 265 ? -8.514 -8.190 -0.272 1.00 90.69 265 ASP A C 1
ATOM 2080 O O . ASP A 1 265 ? -8.164 -8.140 0.916 1.00 90.69 265 ASP A O 1
ATOM 2084 N N . LEU A 1 266 ? -9.391 -7.321 -0.769 1.00 88.56 266 LEU A N 1
ATOM 2085 C CA . LEU A 1 266 ? -10.047 -6.302 0.040 1.00 88.56 266 LEU A CA 1
ATOM 2086 C C . LEU A 1 266 ? -11.048 -6.897 1.047 1.00 88.56 266 LEU A C 1
ATOM 2088 O O . LEU A 1 266 ? -11.372 -6.227 2.028 1.00 88.56 266 LEU A O 1
ATOM 2092 N N . LYS A 1 267 ? -11.498 -8.148 0.866 1.00 85.81 267 LYS A N 1
ATOM 2093 C CA . LYS A 1 267 ? -12.493 -8.810 1.727 1.00 85.81 267 LYS A CA 1
ATOM 2094 C C . LYS A 1 267 ? -11.893 -9.386 3.007 1.00 85.81 267 LYS A C 1
ATOM 2096 O O . LYS A 1 267 ? -12.642 -9.619 3.959 1.00 85.81 267 LYS A O 1
ATOM 2101 N N . VAL A 1 268 ? -10.576 -9.598 3.064 1.00 81.81 268 VAL A N 1
ATOM 2102 C CA . VAL A 1 268 ? -9.897 -10.069 4.281 1.00 81.81 268 VAL A CA 1
ATOM 2103 C C . VAL A 1 268 ? -10.102 -9.052 5.402 1.00 81.81 268 VAL A C 1
ATOM 2105 O O . VAL A 1 268 ? -9.657 -7.907 5.309 1.00 81.81 268 VAL A O 1
ATOM 2108 N N . LYS A 1 269 ? -10.792 -9.482 6.465 1.00 69.38 269 LYS A N 1
ATOM 2109 C CA . LYS A 1 269 ? -11.078 -8.667 7.658 1.00 69.38 269 LYS A CA 1
ATOM 2110 C C . LYS A 1 269 ? -10.035 -8.820 8.766 1.00 69.38 269 LYS A C 1
ATOM 2112 O O . LYS A 1 269 ? -10.024 -8.005 9.684 1.00 69.38 269 LYS A O 1
ATOM 2117 N N . MET A 1 270 ? -9.217 -9.873 8.716 1.00 68.25 270 MET A N 1
ATOM 2118 C CA . MET A 1 270 ? -8.171 -10.102 9.712 1.00 68.25 270 MET A CA 1
ATOM 2119 C C . MET A 1 270 ? -6.973 -9.208 9.405 1.00 68.25 270 MET A C 1
ATOM 2121 O O . MET A 1 270 ? -6.344 -9.351 8.359 1.00 68.25 270 MET A O 1
ATOM 2125 N N . GLY A 1 271 ? -6.693 -8.277 10.316 1.00 76.31 271 GLY A N 1
ATOM 2126 C CA . GLY A 1 271 ? -5.456 -7.514 10.313 1.00 76.31 271 GLY A CA 1
ATOM 2127 C C . GLY A 1 271 ? -4.310 -8.352 10.872 1.00 76.31 271 GLY A C 1
ATOM 2128 O O . GLY A 1 271 ? -4.487 -9.126 11.810 1.00 76.31 271 GLY A O 1
ATOM 2129 N N . SER A 1 272 ? -3.133 -8.181 10.298 1.00 84.94 272 SER A N 1
ATOM 2130 C CA . SER A 1 272 ? -1.857 -8.586 10.885 1.00 84.94 272 SER A CA 1
ATOM 2131 C C . SER A 1 272 ? -1.227 -7.393 11.602 1.00 84.94 272 SER A C 1
ATOM 2133 O O . SER A 1 272 ? -1.671 -6.256 11.446 1.00 84.94 272 SER A O 1
ATOM 2135 N N . THR A 1 273 ? -0.189 -7.641 12.393 1.00 87.19 273 THR A N 1
ATOM 2136 C CA . THR A 1 273 ? 0.461 -6.631 13.237 1.00 87.19 273 THR A CA 1
ATOM 2137 C C . THR A 1 273 ? 1.749 -6.066 12.633 1.00 87.19 273 THR A C 1
ATOM 2139 O O . THR A 1 273 ? 2.422 -5.281 13.294 1.00 87.19 273 THR A O 1
ATOM 2142 N N . TRP A 1 274 ? 2.114 -6.414 11.390 1.00 86.56 274 TRP A N 1
ATOM 2143 C CA . TRP A 1 274 ? 3.404 -6.008 10.802 1.00 86.56 274 TRP A CA 1
ATOM 2144 C C . TRP A 1 274 ? 3.592 -4.483 10.756 1.00 86.56 274 TRP A C 1
ATOM 2146 O O . TRP A 1 274 ? 4.700 -3.990 10.935 1.00 86.56 274 TRP A O 1
ATOM 2156 N N . TRP A 1 275 ? 2.508 -3.725 10.585 1.00 88.31 275 TRP A N 1
ATOM 2157 C CA . TRP A 1 275 ? 2.517 -2.258 10.536 1.00 88.31 275 TRP A CA 1
ATOM 2158 C C . TRP A 1 275 ? 2.699 -1.603 11.917 1.00 88.31 275 TRP A C 1
ATOM 2160 O O . TRP A 1 275 ? 2.841 -0.386 12.008 1.00 88.31 275 TRP A O 1
ATOM 2170 N N . LEU A 1 276 ? 2.716 -2.398 12.992 1.00 87.75 276 LEU A N 1
ATOM 2171 C CA . LEU A 1 276 ? 3.054 -1.963 14.350 1.00 87.75 276 LEU A CA 1
ATOM 2172 C C . LEU A 1 276 ? 4.535 -2.173 14.681 1.00 87.75 276 LEU A C 1
ATOM 2174 O O . LEU A 1 276 ? 4.997 -1.665 15.704 1.00 87.75 276 LEU A O 1
ATOM 2178 N N . LEU A 1 277 ? 5.279 -2.910 13.848 1.00 86.50 277 LEU A N 1
ATOM 2179 C CA . LEU A 1 277 ? 6.703 -3.147 14.061 1.00 86.50 277 LEU A CA 1
ATOM 2180 C C . LEU A 1 277 ? 7.474 -1.829 13.992 1.00 86.50 277 LEU A C 1
ATOM 2182 O O . LEU A 1 277 ? 7.251 -1.000 13.108 1.00 86.50 277 LEU A O 1
ATOM 2186 N N . LYS A 1 278 ? 8.407 -1.643 14.925 1.00 83.94 278 LYS A N 1
ATOM 2187 C CA . LYS A 1 278 ? 9.270 -0.463 14.975 1.00 83.94 278 LYS A CA 1
ATOM 2188 C C . LYS A 1 278 ? 10.714 -0.857 14.691 1.00 83.94 278 LYS A C 1
ATOM 2190 O O . LYS A 1 278 ? 11.189 -1.821 15.293 1.00 83.94 278 LYS A O 1
ATOM 2195 N N . PRO A 1 279 ? 11.426 -0.117 13.824 1.00 82.69 279 PRO A N 1
ATOM 2196 C CA . PRO A 1 279 ? 12.858 -0.302 13.685 1.00 82.69 279 PRO A CA 1
ATOM 2197 C C . PRO A 1 279 ? 13.530 0.047 15.011 1.00 82.69 279 PRO A C 1
ATOM 2199 O O . PRO A 1 279 ? 13.243 1.085 15.612 1.00 82.69 279 PRO A O 1
ATOM 2202 N N . HIS A 1 280 ? 14.419 -0.823 15.459 1.00 82.88 280 HIS A N 1
ATOM 2203 C CA . HIS A 1 280 ? 15.290 -0.589 16.592 1.00 82.88 280 HIS A CA 1
ATOM 2204 C C . HIS A 1 280 ? 16.720 -0.816 16.124 1.00 82.88 280 HIS A C 1
ATOM 2206 O O . HIS A 1 280 ? 17.131 -1.934 15.824 1.00 82.88 280 HIS A O 1
ATOM 2212 N N . GLU A 1 281 ? 17.445 0.287 15.995 1.00 82.44 281 GLU A N 1
ATOM 2213 C CA . GLU A 1 281 ? 18.824 0.291 15.534 1.00 82.44 281 GLU A CA 1
ATOM 2214 C C . GLU A 1 281 ? 19.742 0.360 16.754 1.00 82.44 281 GLU A C 1
ATOM 2216 O O . GLU A 1 281 ? 19.687 1.304 17.548 1.00 82.44 281 GLU A O 1
ATOM 2221 N N . GLN A 1 282 ? 20.560 -0.673 16.928 1.00 84.25 282 GLN A N 1
ATOM 2222 C CA . GLN A 1 282 ? 21.690 -0.664 17.846 1.00 84.25 282 GLN A CA 1
ATOM 2223 C C . GLN A 1 282 ? 22.983 -0.627 17.036 1.00 84.25 282 GLN A C 1
ATOM 2225 O O . GLN A 1 282 ? 22.998 -0.971 15.859 1.00 84.25 282 GLN A O 1
ATOM 2230 N N . VAL A 1 283 ? 24.078 -0.218 17.681 1.00 84.31 283 VAL A N 1
ATOM 2231 C CA . VAL A 1 283 ? 25.389 0.001 17.038 1.00 84.31 283 VAL A CA 1
ATOM 2232 C C . VAL A 1 283 ? 25.862 -1.204 16.206 1.00 84.31 283 VAL A C 1
ATOM 2234 O O . VAL A 1 283 ? 26.586 -1.020 15.235 1.00 84.31 283 VAL A O 1
ATOM 2237 N N . GLU A 1 284 ? 25.437 -2.421 16.555 1.00 86.56 284 GLU A N 1
ATOM 2238 C CA . GLU A 1 284 ? 25.904 -3.663 15.929 1.00 86.56 284 GLU A CA 1
ATOM 2239 C C . GLU A 1 284 ? 24.830 -4.421 15.137 1.00 86.56 284 GLU A C 1
ATOM 2241 O O . GLU A 1 284 ? 25.168 -5.319 14.367 1.00 86.56 284 GLU A O 1
ATOM 2246 N N . PHE A 1 285 ? 23.544 -4.094 15.300 1.00 85.19 285 PHE A N 1
ATOM 2247 C CA . PHE A 1 285 ? 22.476 -4.794 14.590 1.00 85.19 285 PHE A CA 1
ATOM 2248 C C . PHE A 1 285 ? 21.204 -3.959 14.440 1.00 85.19 285 PHE A C 1
ATOM 2250 O O . PHE A 1 285 ? 20.884 -3.083 15.246 1.00 85.19 285 PHE A O 1
ATOM 2257 N N . TYR A 1 286 ? 20.455 -4.293 13.395 1.00 83.56 286 TYR A N 1
ATOM 2258 C CA . TYR A 1 286 ? 19.121 -3.781 13.131 1.00 83.56 286 TYR A CA 1
ATOM 2259 C C . TYR A 1 286 ? 18.096 -4.860 13.479 1.00 83.56 286 TYR A C 1
ATOM 2261 O O . TYR A 1 286 ? 18.179 -5.978 12.970 1.00 83.56 286 TYR A O 1
ATOM 2269 N N . GLU A 1 287 ? 17.113 -4.527 14.314 1.00 86.12 287 GLU A N 1
ATOM 2270 C CA . GLU A 1 287 ? 15.987 -5.414 14.605 1.00 86.12 287 GLU A CA 1
ATOM 2271 C C . GLU A 1 287 ? 14.640 -4.706 14.414 1.00 86.12 287 GLU A C 1
ATOM 2273 O O . GLU A 1 287 ? 14.505 -3.495 14.597 1.00 86.12 287 GLU A O 1
ATOM 2278 N N . LEU A 1 288 ? 13.611 -5.478 14.061 1.00 82.25 288 LEU A N 1
ATOM 2279 C CA . LEU A 1 288 ? 12.225 -5.018 14.066 1.00 82.25 288 LEU A CA 1
ATOM 2280 C C . LEU A 1 288 ? 11.576 -5.443 15.381 1.00 82.25 288 LEU A C 1
ATOM 2282 O O . LEU A 1 288 ? 11.320 -6.625 15.604 1.00 82.25 288 LEU A O 1
ATOM 2286 N N . ARG A 1 289 ? 11.285 -4.478 16.255 1.00 83.00 289 ARG A N 1
ATOM 2287 C CA . ARG A 1 289 ? 10.615 -4.739 17.531 1.00 83.00 289 ARG A CA 1
ATOM 2288 C C . ARG A 1 289 ? 9.108 -4.748 17.360 1.00 83.00 289 ARG A C 1
ATOM 2290 O O . ARG A 1 289 ? 8.528 -3.779 16.869 1.00 83.00 289 ARG A O 1
ATOM 2297 N N . CYS A 1 290 ? 8.472 -5.809 17.844 1.00 80.44 290 CYS A N 1
ATOM 2298 C CA . CYS A 1 290 ? 7.028 -5.853 18.019 1.00 80.44 290 CYS A CA 1
ATOM 2299 C C . CYS A 1 290 ? 6.667 -5.202 19.362 1.00 80.44 290 CYS A C 1
ATOM 2301 O O . CYS A 1 290 ? 7.049 -5.732 20.403 1.00 80.44 290 CYS A O 1
ATOM 2303 N N . PRO A 1 291 ? 5.942 -4.069 19.387 1.00 78.56 291 PRO A N 1
ATOM 2304 C CA . PRO A 1 291 ? 5.547 -3.418 20.637 1.00 78.56 291 PRO A CA 1
ATOM 2305 C C . PRO A 1 291 ? 4.380 -4.134 21.343 1.00 78.56 291 PRO A C 1
ATOM 2307 O O . PRO A 1 291 ? 3.829 -3.607 22.306 1.00 78.56 291 PRO A O 1
ATOM 2310 N N . ILE A 1 292 ? 3.957 -5.292 20.834 1.00 83.75 292 ILE A N 1
ATOM 2311 C CA . ILE A 1 292 ? 2.794 -6.046 21.300 1.00 83.75 292 ILE A CA 1
ATOM 2312 C C . ILE A 1 292 ? 3.273 -7.159 22.245 1.00 83.75 292 ILE A C 1
ATOM 2314 O O . ILE A 1 292 ? 4.311 -7.758 21.966 1.00 83.75 292 ILE A O 1
ATOM 2318 N N . PRO A 1 293 ? 2.538 -7.473 23.329 1.00 82.69 293 PRO A N 1
ATOM 2319 C CA . PRO A 1 293 ? 2.865 -8.601 24.200 1.00 82.69 293 PRO A CA 1
ATOM 2320 C C . PRO A 1 293 ? 2.897 -9.942 23.456 1.00 82.69 293 PRO A C 1
ATOM 2322 O O . PRO A 1 293 ? 2.070 -10.179 22.570 1.00 82.69 293 PRO A O 1
ATOM 2325 N N . GLU A 1 294 ? 3.806 -10.825 23.873 1.00 81.12 294 GLU A N 1
ATOM 2326 C CA . GLU A 1 294 ? 4.075 -12.131 23.249 1.00 81.12 294 GLU A CA 1
ATOM 2327 C C . GLU A 1 294 ? 2.841 -13.032 23.141 1.00 81.12 294 GLU A C 1
ATOM 2329 O O . GLU A 1 294 ? 2.645 -13.694 22.126 1.00 81.12 294 GLU A O 1
ATOM 2334 N N . GLU A 1 295 ? 1.933 -12.943 24.114 1.00 81.88 295 GLU A N 1
ATOM 2335 C CA . GLU A 1 295 ? 0.645 -13.652 24.151 1.00 81.88 295 GLU A CA 1
ATOM 2336 C C . GLU A 1 295 ? -0.235 -13.441 22.903 1.00 81.88 295 GLU A C 1
ATOM 2338 O O . GLU A 1 295 ? -1.185 -14.186 22.672 1.00 81.88 295 GLU A O 1
ATOM 2343 N N . ASN A 1 296 ? 0.037 -12.407 22.100 1.00 78.56 296 ASN A N 1
ATOM 2344 C CA . ASN A 1 296 ? -0.704 -12.125 20.870 1.00 78.56 296 ASN A CA 1
ATOM 2345 C C . ASN A 1 296 ? -0.149 -12.859 19.641 1.00 78.56 296 ASN A C 1
ATOM 2347 O O . ASN A 1 296 ? -0.769 -12.796 18.578 1.00 78.56 296 ASN A O 1
ATOM 2351 N N . PHE A 1 297 ? 1.014 -13.505 19.750 1.00 77.81 297 PHE A N 1
ATOM 2352 C CA . PHE A 1 297 ? 1.671 -14.185 18.632 1.00 77.81 297 PHE A CA 1
ATOM 2353 C C . PHE A 1 297 ? 2.340 -15.520 18.989 1.00 77.81 297 PHE A C 1
ATOM 2355 O O . PHE A 1 297 ? 2.811 -16.203 18.079 1.00 77.81 297 PHE A O 1
ATOM 2362 N N . THR A 1 298 ? 2.332 -15.946 20.253 1.00 70.50 298 THR A N 1
ATOM 2363 C CA . THR A 1 298 ? 2.655 -17.324 20.646 1.00 70.50 298 THR A CA 1
ATOM 2364 C C . THR A 1 298 ? 1.386 -18.128 20.915 1.00 70.50 298 THR A C 1
ATOM 2366 O O . THR A 1 298 ? 0.447 -17.665 21.560 1.00 70.50 298 THR A O 1
ATOM 2369 N N . VAL A 1 299 ? 1.330 -19.342 20.360 1.00 64.38 299 VAL A N 1
ATOM 2370 C CA . VAL A 1 299 ? 0.241 -20.289 20.629 1.00 64.38 299 VAL A CA 1
ATOM 2371 C C . VAL A 1 299 ? 0.477 -20.865 22.024 1.00 64.38 299 VAL A C 1
ATOM 2373 O O . VAL A 1 299 ? 1.545 -21.427 22.263 1.00 64.38 299 VAL A O 1
ATOM 2376 N N . GLN A 1 300 ? -0.487 -20.684 22.929 1.00 53.09 300 GLN A N 1
ATOM 2377 C CA . GLN A 1 300 ? -0.500 -21.341 24.242 1.00 53.09 300 GLN A CA 1
ATOM 2378 C C . GLN A 1 300 ? -0.872 -22.818 24.119 1.00 53.09 300 GLN A C 1
ATOM 2380 O O . GLN A 1 300 ? -1.766 -23.130 23.297 1.00 53.09 300 GLN A O 1
#

Foldseek 3Di:
DDDDDDDDDDDDDDDDDDDDDDDDDDDDDDDDDDDDDDDDDDDDDDDDDDDDDDDDDDDDDDDDDPDPPPDDPDPPPPPPPPPPPVVQVVCVVVVNDDPDDDPVRPDPQAAEDAFQLVVVLVVQLVVQLVVLQVLCVVVVCPPQPQPDSVSSSVLSNLLSLLLLLLLLVLLCLQCVPPPVFNLLAPDRDDADVVSKHQPVSLVQSLQQHWDWAPPDPDIHIHGYGHDSVCSVQSSDDDPDHDDRVSSVVSVVSCVVSPGDIDGHDSVRHHHDQQSQWDWDDDPVDIDTDRPGDPVRPDDD

Sequence (300 aa):
MATTTRTFQHPKARIKMATTGNEGSNDASKVNDEKDNKSPTKNSQFPPSKANVTEGHKTEVPMEPKHPHVLQPVPREEAVPIGSQAFIFEQKMNGRLGIFFERAWTNPNPTAIEINLTRMHECVVLTLTEVIKRAIRDREYESFPAGDDEDAEALATILANGVIVLTYCKLAIANYYHSETCECFYKKPNVPDPFEVPEPYALAISQLGKVKIRGLRDEVVALPTIPVAHGTRFGLPGDERWNQSDYCLAVDCAKKIGIWFKTVDLKVKMGSTWWLLKPHEQVEFYELRCPIPEENFTVQ